Protein AF-A0A7C6EH58-F1 (afdb_monomer)

pLDDT: mean 94.19, std 6.8, range [57.16, 98.69]

Structure (mmCIF, N/CA/C/O backbone):
data_AF-A0A7C6EH58-F1
#
_entry.id   AF-A0A7C6EH58-F1
#
loop_
_atom_site.group_PDB
_atom_site.id
_atom_site.type_symbol
_atom_site.label_atom_id
_atom_site.label_alt_id
_atom_site.label_comp_id
_atom_site.label_asym_id
_atom_site.label_entity_id
_atom_site.label_seq_id
_atom_site.pdbx_PDB_ins_code
_atom_site.Cartn_x
_atom_site.Cartn_y
_atom_site.Cartn_z
_atom_site.occupancy
_atom_site.B_iso_or_equiv
_atom_site.auth_seq_id
_atom_site.auth_comp_id
_atom_site.auth_asym_id
_atom_site.auth_atom_id
_atom_site.pdbx_PDB_model_num
ATOM 1 N N . GLN A 1 1 ? 1.179 12.606 13.005 1.00 84.69 1 GLN A N 1
ATOM 2 C CA . GLN A 1 1 ? 0.612 12.562 11.640 1.00 84.69 1 GLN A CA 1
ATOM 3 C C . GLN A 1 1 ? -0.354 11.396 11.418 1.00 84.69 1 GLN A C 1
ATOM 5 O O . GLN A 1 1 ? -1.549 11.644 11.440 1.00 84.69 1 GLN A O 1
ATOM 10 N N . ILE A 1 2 ? 0.085 10.135 11.262 1.00 90.44 2 ILE A N 1
ATOM 11 C CA . ILE A 1 2 ? -0.828 8.992 10.987 1.00 90.44 2 ILE A CA 1
ATOM 12 C C . ILE A 1 2 ? -1.913 8.824 12.072 1.00 90.44 2 ILE A C 1
ATOM 14 O O . ILE A 1 2 ? -3.101 8.752 11.765 1.00 90.44 2 ILE A O 1
ATOM 18 N N . VAL A 1 3 ? -1.520 8.858 13.349 1.00 91.69 3 VAL A N 1
ATOM 19 C CA . VAL A 1 3 ? -2.451 8.788 14.492 1.00 91.69 3 VAL A CA 1
ATOM 20 C C . VAL A 1 3 ? -3.416 9.981 14.525 1.00 91.69 3 VAL A C 1
ATOM 22 O O . VAL A 1 3 ? -4.590 9.824 14.847 1.00 91.69 3 VAL A O 1
ATOM 25 N N . GLU A 1 4 ? -2.942 11.180 14.186 1.00 92.06 4 GLU A N 1
ATOM 26 C CA . GLU A 1 4 ? -3.769 12.398 14.167 1.00 92.06 4 GLU A CA 1
ATOM 27 C C . GLU A 1 4 ? -4.784 12.361 13.027 1.00 92.06 4 GLU A C 1
ATOM 29 O O . GLU A 1 4 ? -5.945 12.713 13.230 1.00 92.06 4 GLU A O 1
ATOM 34 N N . LEU A 1 5 ? -4.368 11.880 11.851 1.00 92.44 5 LEU A N 1
ATOM 35 C CA . LEU A 1 5 ? -5.263 11.654 10.726 1.00 92.44 5 LEU A CA 1
ATOM 36 C C . LEU A 1 5 ? -6.355 10.659 11.121 1.00 92.44 5 LEU A C 1
ATOM 38 O O . LEU A 1 5 ? -7.527 10.980 10.959 1.00 92.44 5 LEU A O 1
ATOM 42 N N . LYS A 1 6 ? -6.002 9.515 11.724 1.00 94.31 6 LYS A N 1
ATOM 43 C CA . LYS A 1 6 ? -6.998 8.557 12.223 1.00 94.31 6 LYS A CA 1
ATOM 44 C C . LYS A 1 6 ? -8.006 9.213 13.168 1.00 94.31 6 LYS A C 1
ATOM 46 O O . LYS A 1 6 ? -9.203 9.145 12.906 1.00 94.31 6 LYS A O 1
ATOM 51 N N . LYS A 1 7 ? -7.533 9.928 14.196 1.00 94.31 7 LYS A N 1
ATOM 52 C CA . LYS A 1 7 ? -8.406 10.636 15.149 1.00 94.31 7 LYS A CA 1
ATOM 53 C C . LYS A 1 7 ? -9.356 11.615 14.452 1.00 94.31 7 LYS A C 1
ATOM 55 O O . LYS A 1 7 ? -10.529 11.674 14.803 1.00 94.31 7 LYS A O 1
ATOM 60 N N . LYS A 1 8 ? -8.873 12.358 13.449 1.00 92.38 8 LYS A N 1
ATOM 61 C CA . LYS A 1 8 ? -9.689 13.288 12.649 1.00 92.38 8 LYS A CA 1
ATOM 62 C C . LYS A 1 8 ? -10.763 12.569 11.822 1.00 92.38 8 LYS A C 1
ATOM 64 O O . LYS A 1 8 ? -11.864 13.085 11.663 1.00 92.38 8 LYS A O 1
ATOM 69 N N . ILE A 1 9 ? -10.445 11.400 11.271 1.00 92.19 9 ILE A N 1
ATOM 70 C CA . ILE A 1 9 ? -11.385 10.594 10.480 1.00 92.19 9 ILE A CA 1
ATOM 71 C C . ILE A 1 9 ? -12.428 9.918 11.381 1.00 92.19 9 ILE A C 1
ATOM 73 O O . ILE A 1 9 ? -13.590 9.790 10.990 1.00 92.19 9 ILE A O 1
ATOM 77 N N . GLU A 1 10 ? -12.042 9.503 12.587 1.00 90.19 10 GLU A N 1
ATOM 78 C CA . GLU A 1 10 ? -12.939 8.916 13.589 1.00 90.19 10 GLU A CA 1
ATOM 79 C C . GLU A 1 10 ? -13.881 9.948 14.215 1.00 90.19 10 GLU A C 1
ATOM 81 O O . GLU A 1 10 ? -15.050 9.636 14.428 1.00 90.19 10 GLU A O 1
ATOM 86 N N . SER A 1 11 ? -13.415 11.180 14.451 1.00 89.56 11 SER A N 1
ATOM 87 C CA . SER A 1 11 ? -14.250 12.261 14.995 1.00 89.56 11 SER A CA 1
ATOM 88 C C . SER A 1 11 ? -15.235 12.849 13.983 1.00 89.56 11 SER A C 1
ATOM 90 O O . SER A 1 11 ? -16.193 13.519 14.370 1.00 89.56 11 SER A O 1
ATOM 92 N N . ASN A 1 12 ? -15.027 12.602 12.689 1.00 84.38 12 ASN A N 1
ATOM 93 C CA . ASN A 1 12 ? -15.949 13.028 11.651 1.00 84.38 12 ASN A CA 1
ATOM 94 C C . ASN A 1 12 ? -17.177 12.099 11.609 1.00 84.38 12 ASN A C 1
ATOM 96 O O . ASN A 1 12 ? -17.066 10.914 11.280 1.00 84.38 12 ASN A O 1
ATOM 100 N N . SER A 1 13 ? -18.346 12.660 11.927 1.00 73.62 13 SER A N 1
ATOM 101 C CA . SER A 1 13 ? -19.642 11.970 11.953 1.00 73.62 13 SER A CA 1
ATOM 102 C C . SER A 1 13 ? -20.268 11.770 10.570 1.00 73.62 13 SER A C 1
ATOM 104 O O . SER A 1 13 ? -21.278 11.080 10.452 1.00 73.62 13 SER A O 1
ATOM 106 N N . THR A 1 14 ? -19.694 12.364 9.522 1.00 77.50 14 THR A N 1
ATOM 107 C CA . THR A 1 14 ? -20.199 12.210 8.154 1.00 77.50 14 THR A CA 1
ATOM 108 C C . THR A 1 14 ? -19.802 10.857 7.564 1.00 77.50 14 THR A C 1
ATOM 110 O O . THR A 1 14 ? -18.678 10.390 7.750 1.00 77.50 14 THR A O 1
ATOM 113 N N . ASP A 1 15 ? -20.699 10.251 6.783 1.00 81.44 15 ASP A N 1
ATOM 114 C CA . ASP A 1 15 ? -20.430 9.015 6.026 1.00 81.44 15 ASP A CA 1
ATOM 115 C C . ASP A 1 15 ? -19.642 9.292 4.727 1.00 81.44 15 ASP A C 1
ATOM 117 O O . ASP A 1 15 ? -19.831 8.669 3.682 1.00 81.44 15 ASP A O 1
ATOM 121 N N . LYS A 1 16 ? -18.776 10.313 4.762 1.00 91.94 16 LYS A N 1
ATOM 122 C CA . LYS A 1 16 ? -17.984 10.734 3.609 1.00 91.94 16 LYS A CA 1
ATOM 123 C C . LYS A 1 16 ? -16.894 9.698 3.329 1.00 91.94 16 LYS A C 1
ATOM 125 O O . LYS A 1 16 ? -16.135 9.324 4.225 1.00 91.94 16 LYS A O 1
ATOM 130 N N . LYS A 1 17 ? -16.746 9.331 2.052 1.00 95.56 17 LYS A N 1
ATOM 131 C CA . LYS A 1 17 ? -15.542 8.664 1.542 1.00 95.56 17 LYS A CA 1
ATOM 132 C C . LYS A 1 17 ? -14.519 9.683 1.052 1.00 95.56 17 LYS A C 1
ATOM 134 O O . LYS A 1 17 ? -14.882 10.644 0.378 1.00 95.56 17 LYS A O 1
ATOM 139 N N . TYR A 1 18 ? -13.262 9.455 1.410 1.00 97.06 18 TYR A N 1
ATOM 140 C CA . TYR A 1 18 ? -12.113 10.232 0.954 1.00 97.06 18 TYR A CA 1
ATOM 141 C C . TYR A 1 18 ? -11.528 9.608 -0.310 1.00 97.06 18 TYR A C 1
ATOM 143 O O . TYR A 1 18 ? -11.394 8.383 -0.376 1.00 97.06 18 TYR A O 1
ATOM 151 N N . ASP A 1 19 ? -11.152 10.433 -1.281 1.00 98.12 19 ASP A N 1
ATOM 152 C CA . ASP A 1 19 ? -10.522 9.957 -2.511 1.00 98.12 19 ASP A CA 1
ATOM 153 C C . ASP A 1 19 ? -8.998 9.993 -2.336 1.00 98.12 19 ASP A C 1
ATOM 155 O O . ASP A 1 19 ? -8.413 11.031 -2.017 1.00 98.12 19 ASP A O 1
ATOM 159 N N . ILE A 1 20 ? -8.350 8.837 -2.480 1.00 98.31 20 ILE A N 1
ATOM 160 C CA . ILE A 1 20 ? -6.937 8.639 -2.152 1.00 98.31 20 ILE A CA 1
ATOM 161 C C . ILE A 1 20 ? -6.181 8.103 -3.361 1.00 98.31 20 ILE A C 1
ATOM 163 O O . ILE A 1 20 ? -6.570 7.087 -3.937 1.00 98.31 20 ILE A O 1
ATOM 167 N N . ASP A 1 21 ? -5.041 8.723 -3.665 1.00 98.44 21 ASP A N 1
ATOM 168 C CA . ASP A 1 21 ? -4.031 8.131 -4.543 1.00 98.44 21 ASP A CA 1
ATOM 169 C C . ASP A 1 21 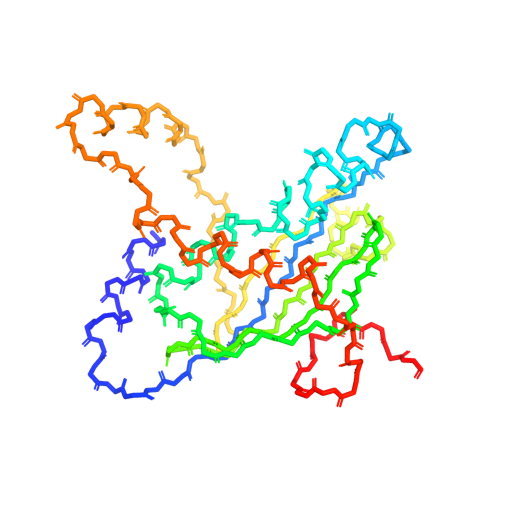? -2.832 7.691 -3.720 1.00 98.44 21 ASP A C 1
ATOM 171 O O . ASP A 1 21 ? -2.227 8.498 -3.018 1.00 98.44 21 ASP A O 1
ATOM 175 N N . LEU A 1 22 ? -2.480 6.411 -3.821 1.00 98.12 22 LEU A N 1
ATOM 176 C CA . LEU A 1 22 ? -1.255 5.843 -3.272 1.00 98.12 22 LEU A CA 1
ATOM 177 C C . LEU A 1 22 ? -0.295 5.528 -4.419 1.00 98.12 22 LEU A C 1
ATOM 179 O O . LEU A 1 22 ? -0.510 4.585 -5.179 1.00 98.12 22 LEU A O 1
ATOM 183 N N . THR A 1 23 ? 0.815 6.256 -4.490 1.00 97.75 23 THR A N 1
ATOM 184 C CA . THR A 1 23 ? 1.945 5.925 -5.359 1.00 97.75 23 THR A CA 1
ATOM 185 C C . THR A 1 23 ? 3.138 5.507 -4.513 1.00 97.75 23 THR A C 1
ATOM 187 O O . THR A 1 23 ? 3.667 6.301 -3.730 1.00 97.75 23 THR A O 1
ATOM 190 N N . TYR A 1 24 ? 3.622 4.284 -4.713 1.00 97.19 24 TYR A N 1
ATOM 191 C CA . TYR A 1 24 ? 4.883 3.843 -4.134 1.00 97.19 24 TYR A CA 1
ATOM 192 C C . TYR A 1 24 ? 5.778 3.182 -5.174 1.00 97.19 24 TYR A C 1
ATOM 194 O O . TYR A 1 24 ? 5.506 2.100 -5.688 1.00 97.19 24 TYR A O 1
ATOM 202 N N . ILE A 1 25 ? 6.890 3.843 -5.460 1.00 97.31 25 ILE A N 1
ATOM 203 C CA . ILE A 1 25 ? 7.874 3.413 -6.442 1.00 97.31 25 ILE A CA 1
ATOM 204 C C . ILE A 1 25 ? 9.195 3.281 -5.714 1.00 97.31 25 ILE A C 1
ATOM 206 O O . ILE A 1 25 ? 9.670 4.215 -5.070 1.00 97.31 25 ILE A O 1
ATOM 210 N N . THR A 1 26 ? 9.798 2.107 -5.779 1.00 96.25 26 THR A N 1
ATOM 211 C CA . THR A 1 26 ? 11.063 1.834 -5.111 1.00 96.25 26 THR A CA 1
ATOM 212 C C . THR A 1 26 ? 11.922 1.018 -6.059 1.00 96.25 26 THR A C 1
ATOM 214 O O . THR A 1 26 ? 11.830 -0.202 -6.125 1.00 96.25 26 THR A O 1
ATOM 217 N N . ALA A 1 27 ? 12.744 1.707 -6.851 1.00 96.38 27 ALA A N 1
ATOM 218 C CA . ALA A 1 27 ? 13.476 1.080 -7.939 1.00 96.38 27 ALA A CA 1
ATOM 219 C C . ALA A 1 27 ? 14.390 -0.034 -7.404 1.00 96.38 27 ALA A C 1
ATOM 221 O O . ALA A 1 27 ? 15.111 0.144 -6.411 1.00 96.38 27 ALA A O 1
ATOM 222 N N . ARG A 1 28 ? 14.363 -1.200 -8.049 1.00 96.94 28 ARG A N 1
ATOM 223 C CA . ARG A 1 28 ? 15.193 -2.355 -7.689 1.00 96.94 28 ARG A CA 1
ATOM 224 C C . ARG A 1 28 ? 16.024 -2.819 -8.875 1.00 96.94 28 ARG A C 1
ATOM 226 O O . ARG A 1 28 ? 15.563 -2.864 -10.007 1.00 96.94 28 ARG A O 1
ATOM 233 N N . GLY A 1 29 ? 17.277 -3.170 -8.591 1.00 95.50 29 GLY A N 1
ATOM 234 C CA . GLY A 1 29 ? 18.154 -3.803 -9.572 1.00 95.50 29 GLY A CA 1
ATOM 235 C C . GLY A 1 29 ? 17.825 -5.285 -9.758 1.00 95.50 29 GLY A C 1
ATOM 236 O O . GLY A 1 29 ? 17.059 -5.868 -8.990 1.00 95.50 29 GLY A O 1
ATOM 237 N N . ARG A 1 30 ? 18.482 -5.916 -10.740 1.00 95.75 30 ARG A N 1
ATOM 238 C CA . ARG A 1 30 ? 18.294 -7.339 -11.087 1.00 95.75 30 ARG A CA 1
ATOM 239 C C . ARG A 1 30 ? 18.393 -8.283 -9.884 1.00 95.75 30 ARG A C 1
ATOM 241 O O . ARG A 1 30 ? 17.634 -9.241 -9.812 1.00 95.75 30 ARG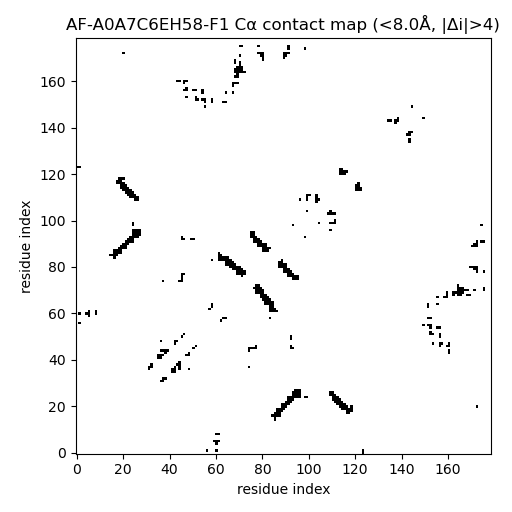 A O 1
ATOM 248 N N . TRP A 1 31 ? 19.269 -7.983 -8.922 1.00 96.94 31 TRP A N 1
ATOM 249 C CA . TRP A 1 31 ? 19.463 -8.781 -7.705 1.00 96.94 31 TRP A CA 1
ATOM 250 C C . TRP A 1 31 ? 18.162 -9.058 -6.935 1.00 96.94 31 TRP A C 1
ATOM 252 O O . TRP A 1 31 ? 18.028 -10.122 -6.341 1.00 96.94 31 TRP A O 1
ATOM 262 N N . TYR A 1 32 ? 17.192 -8.135 -6.959 1.00 97.44 32 TYR A N 1
ATOM 263 C CA . TYR A 1 32 ? 15.921 -8.309 -6.255 1.00 97.44 32 TYR A CA 1
ATOM 264 C C . TYR A 1 32 ? 15.145 -9.506 -6.811 1.00 97.44 32 TYR A C 1
ATOM 266 O O . TYR A 1 32 ? 14.671 -10.339 -6.039 1.00 97.44 32 TYR A O 1
ATOM 274 N N . TYR A 1 33 ? 15.093 -9.623 -8.139 1.00 95.25 33 TYR A N 1
ATOM 275 C CA . TYR A 1 33 ? 14.365 -10.674 -8.852 1.00 95.25 33 TYR A CA 1
ATOM 276 C C . TYR A 1 33 ? 15.033 -12.050 -8.730 1.00 95.25 33 TYR A C 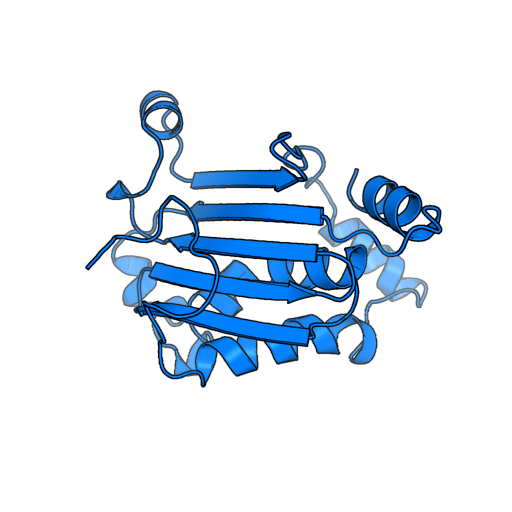1
ATOM 278 O O . TYR A 1 33 ? 14.341 -13.059 -8.727 1.00 95.25 33 TYR A O 1
ATOM 286 N N . TYR A 1 34 ? 16.360 -12.089 -8.570 1.00 96.50 34 TYR A N 1
ATOM 287 C CA . TYR A 1 34 ? 17.111 -13.327 -8.307 1.00 96.50 34 TYR A CA 1
ATOM 288 C C . TYR A 1 34 ? 17.150 -13.720 -6.822 1.00 96.50 34 TYR A C 1
ATOM 290 O O . TYR A 1 34 ? 17.627 -14.798 -6.477 1.00 96.50 34 TYR A O 1
ATOM 298 N N . SER A 1 35 ? 16.665 -12.857 -5.928 1.00 97.88 35 SER A N 1
ATOM 299 C CA . SER A 1 35 ? 16.528 -13.169 -4.504 1.00 97.88 35 SER A CA 1
ATOM 300 C C . SER A 1 35 ? 15.174 -13.819 -4.204 1.00 97.88 35 SER A C 1
ATOM 302 O O . SER A 1 35 ? 14.270 -13.832 -5.039 1.00 97.88 35 SER A O 1
ATOM 304 N N . TRP A 1 36 ? 14.971 -14.265 -2.960 1.00 97.81 36 TRP A N 1
ATOM 305 C CA . TRP A 1 36 ? 13.659 -14.741 -2.501 1.00 97.81 36 TRP A CA 1
ATOM 306 C C . TRP A 1 36 ? 12.540 -13.704 -2.689 1.00 97.81 36 TRP A C 1
ATOM 308 O O . TRP A 1 36 ? 11.384 -14.083 -2.834 1.00 97.81 36 TRP A O 1
ATOM 318 N N . LYS A 1 37 ? 12.871 -12.404 -2.735 1.00 97.19 37 LYS A N 1
ATOM 319 C CA . LYS A 1 37 ? 11.896 -11.320 -2.911 1.00 97.19 37 LYS A CA 1
ATOM 320 C C . LYS A 1 37 ? 11.216 -11.358 -4.284 1.00 97.19 37 LYS A C 1
ATOM 322 O O . LYS A 1 37 ? 10.062 -10.948 -4.378 1.00 97.19 37 LYS A O 1
ATOM 327 N N . GLY A 1 38 ? 11.906 -11.867 -5.308 1.00 95.12 38 GLY A N 1
ATOM 328 C CA . GLY A 1 38 ? 11.368 -12.057 -6.657 1.00 95.12 38 GLY A CA 1
ATOM 329 C C . GLY A 1 38 ? 10.501 -13.308 -6.825 1.00 95.12 38 GLY A C 1
ATOM 330 O O . GLY A 1 38 ? 9.800 -13.426 -7.824 1.00 95.12 38 GLY A O 1
ATOM 331 N N . SER A 1 39 ? 10.522 -14.231 -5.859 1.00 96.56 39 SER A N 1
ATOM 332 C CA . SER A 1 39 ? 9.695 -15.440 -5.865 1.00 96.56 39 SER A CA 1
ATOM 333 C C . SER A 1 39 ? 8.381 -15.167 -5.136 1.00 96.56 39 SER A C 1
ATOM 335 O O . SER A 1 39 ? 8.385 -14.962 -3.924 1.00 96.56 39 SER A O 1
ATOM 337 N N . GLU A 1 40 ? 7.254 -15.179 -5.855 1.00 94.50 40 GLU A N 1
ATOM 338 C CA . GLU A 1 40 ? 5.930 -14.941 -5.257 1.00 94.50 40 GLU A CA 1
ATOM 339 C C . GLU A 1 40 ? 5.583 -15.971 -4.173 1.00 94.50 40 GLU A C 1
ATOM 341 O O . GLU A 1 40 ? 5.020 -15.604 -3.147 1.00 94.50 40 GLU A O 1
ATOM 346 N N . GLU A 1 41 ? 5.997 -17.226 -4.342 1.00 96.56 41 GLU A N 1
ATOM 347 C CA . GLU A 1 41 ? 5.823 -18.286 -3.341 1.00 96.56 41 GLU A CA 1
ATOM 348 C C . GLU A 1 41 ? 6.480 -17.934 -1.994 1.00 96.56 41 GLU A C 1
ATOM 350 O O . GLU A 1 41 ? 5.932 -18.229 -0.936 1.00 96.56 41 GLU A O 1
ATOM 355 N N . LYS A 1 42 ? 7.636 -17.255 -2.022 1.00 97.69 42 LYS A N 1
ATOM 356 C CA . LYS A 1 42 ? 8.390 -16.877 -0.815 1.00 97.69 42 LYS A CA 1
ATOM 357 C C . LYS A 1 42 ? 8.033 -15.490 -0.291 1.00 97.69 42 LYS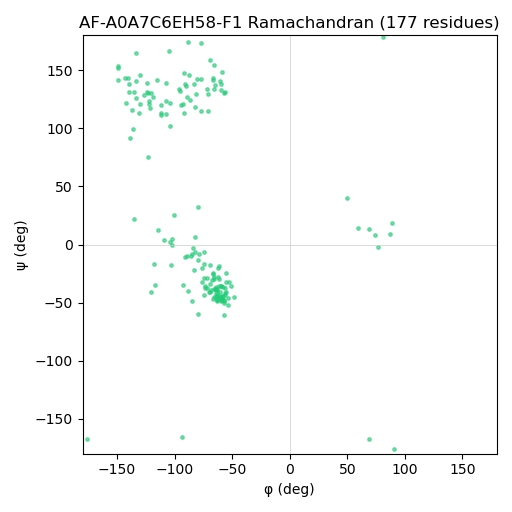 A C 1
ATOM 359 O O . LYS A 1 42 ? 8.097 -15.258 0.911 1.00 97.69 42 LYS A O 1
ATOM 364 N N . SER A 1 43 ? 7.727 -14.546 -1.179 1.00 97.62 43 SER A N 1
ATOM 365 C CA . SER A 1 43 ? 7.539 -13.133 -0.829 1.00 97.62 43 SER A CA 1
ATOM 366 C C . SER A 1 43 ? 6.081 -12.692 -0.772 1.00 97.62 43 SER A C 1
ATOM 368 O O . SER A 1 43 ? 5.773 -11.640 -0.215 1.00 97.62 43 SER A O 1
ATOM 370 N N . GLY A 1 44 ? 5.179 -13.465 -1.373 1.00 96.44 44 GLY A N 1
ATOM 371 C CA . GLY A 1 44 ? 3.791 -13.084 -1.585 1.00 96.44 44 GLY A CA 1
ATOM 372 C C . GLY A 1 44 ? 3.576 -12.040 -2.688 1.00 96.44 44 GLY A C 1
ATOM 373 O O . GLY A 1 44 ? 2.463 -11.525 -2.815 1.00 96.44 44 GLY A O 1
ATOM 374 N N . GLY A 1 45 ? 4.616 -11.706 -3.461 1.00 96.44 45 GLY A N 1
ATOM 375 C CA . GLY A 1 45 ? 4.562 -10.718 -4.541 1.00 96.44 45 GLY A CA 1
ATOM 376 C C . GLY A 1 45 ? 4.663 -9.270 -4.047 1.00 96.44 45 GLY A C 1
ATOM 377 O O . GLY A 1 45 ? 4.763 -9.002 -2.849 1.00 96.44 45 GLY A O 1
ATOM 378 N N . ILE A 1 46 ? 4.644 -8.303 -4.973 1.00 96.56 46 ILE A N 1
ATOM 379 C CA . ILE A 1 46 ? 4.894 -6.878 -4.667 1.00 96.56 46 ILE A CA 1
ATOM 380 C C . ILE A 1 46 ? 3.892 -6.331 -3.648 1.00 96.56 46 ILE A C 1
ATOM 382 O O . ILE A 1 46 ? 4.288 -5.678 -2.683 1.00 96.56 46 ILE A O 1
ATOM 386 N N . ALA A 1 47 ? 2.600 -6.607 -3.834 1.00 97.44 47 ALA A N 1
ATOM 387 C CA . ALA A 1 47 ? 1.560 -6.090 -2.949 1.00 97.44 47 ALA A CA 1
ATOM 388 C C . ALA A 1 47 ? 1.756 -6.548 -1.495 1.00 97.44 47 ALA A C 1
ATOM 390 O O . ALA A 1 47 ? 1.544 -5.757 -0.583 1.00 97.44 47 ALA A O 1
ATOM 391 N N . THR A 1 48 ? 2.233 -7.779 -1.277 1.00 98.00 48 THR A N 1
ATOM 392 C CA . THR A 1 48 ? 2.555 -8.287 0.066 1.00 98.00 48 THR A CA 1
ATOM 393 C C . THR A 1 48 ? 3.909 -7.773 0.555 1.00 98.00 48 THR A C 1
ATOM 395 O O . THR A 1 48 ? 3.979 -7.080 1.560 1.00 98.00 48 THR A O 1
ATOM 398 N N . ASN A 1 49 ? 4.994 -8.069 -0.159 1.00 97.62 49 ASN A N 1
ATOM 399 C CA . ASN A 1 49 ? 6.361 -7.808 0.307 1.00 97.62 49 ASN A CA 1
ATOM 400 C C . ASN A 1 49 ? 6.697 -6.312 0.422 1.00 97.62 49 ASN A C 1
ATOM 402 O O . ASN A 1 49 ? 7.611 -5.931 1.147 1.00 97.62 49 ASN A O 1
ATOM 406 N N . ILE A 1 50 ? 6.007 -5.466 -0.346 1.00 95.75 50 ILE A N 1
ATOM 407 C CA . ILE A 1 50 ? 6.283 -4.030 -0.439 1.00 95.75 50 ILE A CA 1
ATOM 408 C C . ILE A 1 50 ? 5.064 -3.200 -0.024 1.00 95.75 50 ILE A C 1
ATOM 410 O O . ILE A 1 50 ? 5.214 -2.186 0.654 1.00 95.75 50 ILE A O 1
ATOM 414 N N . GLY A 1 51 ? 3.865 -3.613 -0.437 1.00 97.00 51 GLY A N 1
ATOM 415 C CA . GLY A 1 51 ? 2.640 -2.833 -0.254 1.00 97.00 51 GLY A CA 1
ATOM 416 C C . GLY A 1 51 ? 1.961 -2.975 1.110 1.00 97.00 51 GLY A C 1
ATOM 417 O O . GLY A 1 51 ? 1.208 -2.078 1.487 1.00 97.00 51 GLY A O 1
ATOM 418 N N . VAL A 1 52 ? 2.212 -4.059 1.857 1.00 98.00 52 VAL A N 1
ATOM 419 C CA . VAL A 1 52 ? 1.371 -4.451 3.006 1.00 98.00 52 VAL A CA 1
ATOM 420 C C . VAL A 1 52 ? 1.220 -3.353 4.056 1.00 98.00 52 VAL A C 1
ATOM 422 O O . VAL A 1 52 ? 0.108 -3.103 4.501 1.00 98.00 52 VAL A O 1
ATOM 425 N N . HIS A 1 53 ? 2.289 -2.622 4.381 1.00 95.12 53 HIS A N 1
ATOM 426 C CA . HIS A 1 53 ? 2.240 -1.555 5.384 1.00 95.12 53 HIS A CA 1
ATOM 427 C C . HIS A 1 53 ? 1.359 -0.368 4.966 1.00 95.12 53 HIS A C 1
ATOM 429 O O . HIS A 1 53 ? 0.794 0.308 5.822 1.00 95.12 53 HIS A O 1
ATOM 435 N N . PHE A 1 54 ? 1.211 -0.106 3.663 1.00 97.00 54 PHE A N 1
ATOM 436 C CA . PHE A 1 54 ? 0.294 0.930 3.187 1.00 97.00 54 PHE A CA 1
ATOM 437 C C . PHE A 1 54 ? -1.154 0.471 3.290 1.00 97.00 54 PHE A C 1
ATOM 439 O O . PHE A 1 54 ? -2.000 1.243 3.729 1.00 97.00 54 PHE A O 1
ATOM 446 N N . PHE A 1 55 ? -1.444 -0.775 2.912 1.00 98.25 55 PHE A N 1
ATOM 447 C CA . PHE A 1 55 ? -2.791 -1.332 3.036 1.00 98.25 55 PHE A CA 1
ATOM 448 C C . PHE A 1 55 ? -3.215 -1.472 4.500 1.00 98.25 55 PHE A C 1
ATOM 450 O O . PHE A 1 55 ? -4.356 -1.156 4.833 1.00 98.25 55 PHE A O 1
ATOM 457 N N . ASP A 1 56 ? -2.284 -1.851 5.374 1.00 97.88 56 ASP A N 1
ATOM 458 C CA . ASP A 1 56 ? -2.463 -1.844 6.822 1.00 97.88 56 ASP A CA 1
ATOM 459 C C . ASP A 1 56 ? -2.828 -0.446 7.325 1.00 97.88 56 ASP A C 1
ATOM 461 O O . ASP A 1 56 ? -3.950 -0.231 7.779 1.00 97.88 56 ASP A O 1
ATOM 465 N N . MET A 1 57 ? -1.950 0.537 7.105 1.00 96.38 57 MET A N 1
ATOM 466 C CA . MET A 1 57 ? -2.180 1.926 7.505 1.00 96.38 57 MET A CA 1
ATOM 467 C C . MET A 1 57 ? -3.510 2.475 6.969 1.00 96.38 57 MET A C 1
ATOM 469 O O . MET A 1 57 ? -4.267 3.095 7.714 1.00 96.38 57 MET A O 1
ATOM 473 N N . LEU A 1 58 ? -3.819 2.256 5.689 1.00 97.62 58 LEU A N 1
ATOM 474 C CA . LEU A 1 58 ? -5.053 2.751 5.083 1.00 97.62 58 LEU A CA 1
ATOM 475 C C . LEU A 1 58 ? -6.286 2.080 5.693 1.00 97.62 58 LEU A C 1
ATOM 477 O O . LEU A 1 58 ? -7.232 2.779 6.049 1.00 97.62 58 LEU A O 1
ATOM 481 N N . SER A 1 59 ? -6.281 0.759 5.868 1.00 97.62 59 SER A N 1
ATOM 482 C CA . SER A 1 59 ? -7.410 0.054 6.490 1.00 97.62 59 SER A CA 1
ATOM 483 C C . SER A 1 59 ? -7.569 0.392 7.979 1.00 97.62 59 SER A C 1
ATOM 485 O O . SER A 1 59 ? -8.688 0.470 8.486 1.00 97.62 59 SER A O 1
ATOM 487 N N . TRP A 1 60 ? -6.472 0.698 8.674 1.00 96.75 60 TRP A N 1
ATOM 488 C CA . TRP A 1 60 ? -6.484 1.143 10.066 1.00 96.75 60 TRP A CA 1
ATOM 489 C C . TRP A 1 60 ? -7.076 2.550 10.245 1.00 96.75 60 TRP A C 1
ATOM 491 O O . TRP A 1 60 ? -7.720 2.812 11.264 1.00 96.75 60 TRP A O 1
ATOM 501 N N . ILE A 1 61 ? -6.875 3.447 9.270 1.00 96.06 61 ILE A N 1
ATOM 502 C CA . ILE A 1 61 ? -7.408 4.823 9.276 1.00 96.06 61 ILE A CA 1
ATOM 503 C C . ILE A 1 61 ? -8.842 4.869 8.736 1.00 96.06 61 ILE A C 1
ATOM 505 O O . ILE A 1 61 ? -9.712 5.505 9.329 1.00 96.06 61 ILE A O 1
ATOM 509 N N . PHE A 1 62 ? -9.089 4.231 7.592 1.00 96.75 62 PHE A N 1
ATOM 510 C CA . PHE A 1 62 ? -10.322 4.389 6.813 1.00 96.75 62 PHE A CA 1
ATOM 511 C C . PHE A 1 62 ? -11.289 3.206 6.950 1.00 96.75 62 PHE A C 1
ATOM 513 O O . PHE A 1 62 ? -12.371 3.220 6.359 1.00 96.75 62 PHE A O 1
ATOM 520 N N . GLY A 1 63 ? -10.945 2.210 7.766 1.00 95.56 63 GLY A N 1
ATOM 521 C CA . GLY A 1 63 ? -11.794 1.071 8.089 1.00 95.56 63 GLY A CA 1
ATOM 522 C C . GLY A 1 63 ? -11.618 -0.130 7.151 1.00 95.56 63 GLY A C 1
ATOM 523 O O . GLY A 1 63 ? -10.758 -0.123 6.269 1.00 95.56 63 GLY A O 1
ATOM 524 N N . PRO A 1 64 ? -12.430 -1.183 7.348 1.00 96.88 64 PRO A N 1
ATOM 525 C CA . PRO A 1 64 ? -12.254 -2.463 6.667 1.00 96.88 64 PRO A CA 1
ATOM 526 C C . PRO A 1 64 ? -12.471 -2.364 5.147 1.00 96.88 64 PRO A C 1
ATOM 528 O O . PRO A 1 64 ? -13.207 -1.478 4.687 1.00 96.88 64 PRO A O 1
ATOM 531 N N . PRO A 1 65 ? -11.860 -3.278 4.367 1.00 97.62 65 PRO A N 1
ATOM 532 C CA . PRO A 1 65 ? -12.065 -3.358 2.926 1.00 97.62 65 PRO A CA 1
ATOM 533 C C . PRO A 1 65 ? -13.497 -3.774 2.578 1.00 97.62 65 PRO A C 1
ATOM 535 O O . PRO A 1 65 ? -14.097 -4.618 3.238 1.00 97.62 65 PRO A O 1
ATOM 538 N N . GLN A 1 66 ? -14.037 -3.171 1.522 1.00 97.75 66 GLN A N 1
ATOM 539 C CA . GLN A 1 66 ? -15.364 -3.448 0.964 1.00 97.75 66 GLN A CA 1
ATOM 540 C C . GLN A 1 66 ? -15.276 -3.990 -0.464 1.00 97.75 66 GLN A C 1
ATOM 542 O O . GLN A 1 66 ? -16.076 -4.838 -0.852 1.00 97.75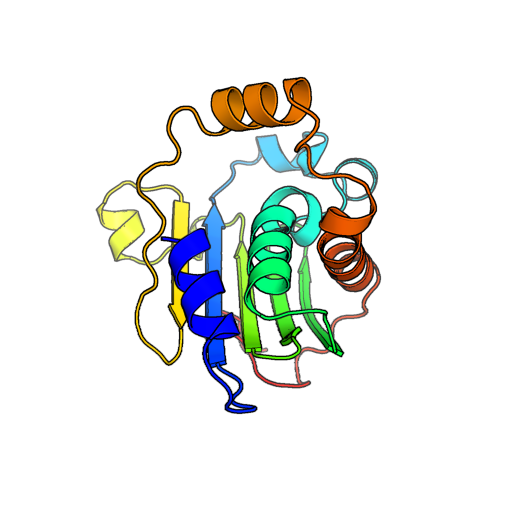 66 GLN A O 1
ATOM 547 N N . ARG A 1 67 ? -14.302 -3.516 -1.250 1.00 97.81 67 ARG A N 1
ATOM 548 C CA . ARG A 1 67 ? -14.070 -3.967 -2.626 1.00 97.81 67 ARG A CA 1
ATOM 549 C C . ARG A 1 67 ? -12.593 -3.867 -2.977 1.00 97.81 67 ARG A C 1
ATOM 551 O O . ARG A 1 67 ? -11.942 -2.898 -2.606 1.00 97.81 67 ARG A O 1
ATOM 558 N N . ASN A 1 68 ? -12.077 -4.841 -3.718 1.00 97.81 68 ASN A N 1
ATOM 559 C CA . ASN A 1 68 ? -10.678 -4.889 -4.128 1.00 97.81 68 ASN A CA 1
ATOM 560 C C . ASN A 1 68 ? -10.595 -5.309 -5.599 1.00 97.81 68 ASN A C 1
ATOM 562 O O . ASN A 1 68 ? -11.027 -6.403 -5.952 1.00 97.81 68 ASN A O 1
ATOM 566 N N . ILE A 1 69 ? -10.097 -4.419 -6.453 1.00 98.31 69 ILE A N 1
ATOM 567 C CA . ILE A 1 69 ? -9.952 -4.630 -7.895 1.00 98.31 69 ILE A CA 1
ATOM 568 C C . ILE A 1 69 ? -8.477 -4.485 -8.235 1.00 98.31 69 ILE A C 1
ATOM 570 O O . ILE A 1 69 ? -7.845 -3.489 -7.883 1.00 98.31 69 ILE A O 1
ATOM 574 N N . VAL A 1 70 ? -7.932 -5.448 -8.969 1.00 98.38 70 VAL A N 1
ATOM 575 C CA . VAL A 1 70 ? -6.552 -5.397 -9.455 1.00 98.38 70 VAL A CA 1
ATOM 576 C C . VAL A 1 70 ? -6.570 -5.054 -10.936 1.00 98.38 70 VAL A C 1
ATOM 578 O O . VAL A 1 70 ? -7.147 -5.792 -11.724 1.00 98.38 70 VAL A O 1
ATOM 581 N N . HIS A 1 71 ? -5.918 -3.965 -11.340 1.00 98.00 71 HIS A N 1
ATOM 582 C CA . HIS A 1 71 ? -5.765 -3.612 -12.759 1.00 98.00 71 HIS A CA 1
ATOM 583 C C . HIS A 1 71 ? -4.527 -4.258 -13.367 1.00 98.00 71 HIS A C 1
ATOM 585 O O . HIS A 1 71 ? -4.565 -4.715 -14.502 1.00 98.00 71 HIS A O 1
ATOM 591 N N . ILE A 1 72 ? -3.423 -4.295 -12.614 1.00 97.00 72 ILE A N 1
ATOM 592 C CA . ILE A 1 72 ? -2.139 -4.836 -13.068 1.00 97.00 72 ILE A CA 1
ATOM 593 C C . ILE A 1 72 ? -1.562 -5.718 -11.973 1.00 97.0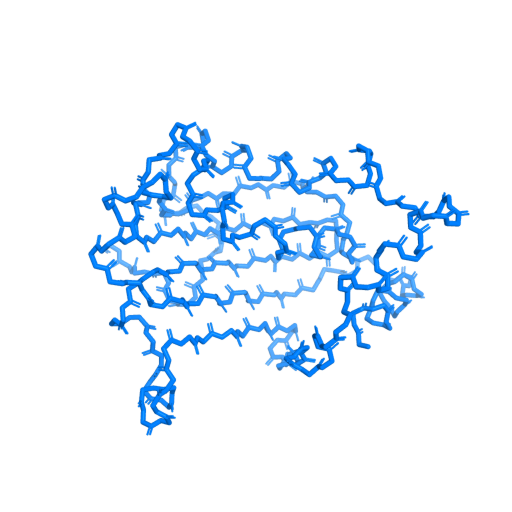0 72 ILE A C 1
ATOM 595 O O . ILE A 1 72 ? -1.456 -5.294 -10.823 1.00 97.00 72 ILE A O 1
ATOM 599 N N . LYS A 1 73 ? -1.130 -6.922 -12.356 1.00 95.31 73 LYS A N 1
ATOM 600 C CA . LYS A 1 73 ? -0.387 -7.845 -11.496 1.00 95.31 73 LYS A CA 1
ATOM 601 C C . LYS A 1 73 ? 0.778 -8.439 -12.280 1.00 95.31 73 LYS A C 1
ATOM 603 O O . LYS A 1 73 ? 0.587 -9.342 -13.090 1.00 95.31 73 LYS A O 1
ATOM 608 N N . ARG A 1 74 ? 1.975 -7.891 -12.077 1.00 95.12 74 ARG A N 1
ATOM 609 C CA . ARG A 1 74 ? 3.231 -8.332 -12.698 1.00 95.12 74 ARG A CA 1
ATOM 610 C C . ARG A 1 74 ? 4.346 -8.425 -11.647 1.00 95.12 74 ARG A C 1
ATOM 612 O O . ARG A 1 74 ? 4.199 -7.856 -10.565 1.00 95.12 74 ARG A O 1
ATOM 619 N N . PRO A 1 75 ? 5.472 -9.099 -11.950 1.00 94.75 75 PRO A N 1
ATOM 620 C CA . PRO A 1 75 ? 6.596 -9.222 -11.016 1.00 94.75 75 PRO A CA 1
ATOM 621 C C . PRO A 1 75 ? 7.266 -7.900 -10.617 1.00 94.75 75 PRO A C 1
ATOM 623 O O . PRO A 1 75 ? 7.940 -7.849 -9.591 1.00 94.75 75 PRO A O 1
ATOM 626 N N . ASP A 1 76 ? 7.095 -6.838 -11.408 1.00 96.00 76 ASP A N 1
ATOM 627 C CA . ASP A 1 76 ? 7.719 -5.521 -11.224 1.00 96.00 76 ASP A CA 1
ATOM 628 C C . ASP A 1 76 ? 6.728 -4.362 -10.992 1.00 96.00 76 ASP A C 1
ATOM 630 O O . ASP A 1 76 ? 7.137 -3.311 -10.495 1.00 96.00 76 ASP A O 1
ATOM 634 N N . ILE A 1 77 ? 5.438 -4.549 -11.301 1.00 96.88 77 ILE A N 1
ATOM 635 C CA . ILE A 1 77 ? 4.366 -3.561 -11.111 1.00 96.88 77 ILE A CA 1
ATOM 636 C C . ILE A 1 77 ? 3.088 -4.231 -10.596 1.00 96.88 77 ILE A C 1
ATOM 638 O O . ILE A 1 77 ? 2.649 -5.251 -11.130 1.00 96.88 77 ILE A O 1
ATOM 642 N N . ALA A 1 78 ? 2.422 -3.583 -9.640 1.00 97.75 78 ALA A N 1
ATOM 643 C CA . ALA A 1 78 ? 1.041 -3.879 -9.277 1.00 97.75 78 ALA A CA 1
ATOM 644 C C . ALA A 1 78 ? 0.223 -2.584 -9.159 1.00 97.75 78 ALA A C 1
ATOM 646 O O . ALA A 1 78 ? 0.710 -1.581 -8.645 1.00 97.75 78 ALA A O 1
ATOM 647 N N . SER A 1 79 ? -1.026 -2.593 -9.619 1.00 98.44 79 SER A N 1
ATOM 648 C CA . SER A 1 79 ? -1.932 -1.445 -9.493 1.00 98.44 79 SER A CA 1
ATOM 649 C C . SER A 1 79 ? -3.375 -1.907 -9.372 1.00 98.44 79 SER A C 1
ATOM 651 O O . SER A 1 79 ? -3.724 -2.979 -9.874 1.00 98.44 79 SER A O 1
ATOM 653 N N . GLY A 1 80 ? -4.212 -1.098 -8.733 1.00 98.25 80 GLY A N 1
ATOM 654 C CA . GLY A 1 80 ? -5.610 -1.426 -8.533 1.00 98.25 80 GLY A CA 1
ATOM 655 C C . GLY A 1 80 ? -6.413 -0.323 -7.862 1.00 98.25 80 GLY A C 1
ATOM 656 O O . GLY A 1 80 ? -5.964 0.816 -7.701 1.00 98.25 80 GLY A O 1
ATOM 657 N N . TYR A 1 81 ? -7.610 -0.719 -7.451 1.00 98.56 81 TYR A N 1
ATOM 658 C CA . TYR A 1 81 ? -8.568 0.070 -6.700 1.00 98.56 81 TYR A CA 1
ATOM 659 C C . TYR A 1 81 ? -8.994 -0.690 -5.446 1.00 98.56 81 TYR A C 1
ATOM 661 O O . TYR A 1 81 ? -9.400 -1.848 -5.519 1.00 98.56 81 TYR A O 1
ATOM 669 N N . LEU A 1 82 ? -8.909 -0.034 -4.297 1.00 98.62 82 LEU A N 1
ATOM 670 C CA . LEU A 1 82 ? -9.340 -0.558 -3.012 1.00 98.62 82 LEU A CA 1
ATOM 671 C C . LEU A 1 82 ? -10.393 0.381 -2.429 1.00 98.62 82 LEU A C 1
ATOM 673 O O . LEU A 1 82 ? -10.117 1.539 -2.122 1.00 98.62 82 LEU A O 1
ATOM 677 N N . GLU A 1 83 ? -11.599 -0.134 -2.248 1.00 98.31 83 GLU A N 1
ATOM 678 C CA . GLU A 1 83 ? -12.660 0.560 -1.539 1.00 98.31 83 GLU A CA 1
ATOM 679 C C . GLU A 1 83 ? -12.649 0.127 -0.078 1.00 98.31 83 GLU A C 1
ATOM 681 O O . GLU A 1 83 ? -12.815 -1.051 0.240 1.00 98.31 83 GLU A O 1
ATOM 686 N N . LEU A 1 84 ? -12.451 1.094 0.808 1.00 97.81 84 LEU A N 1
ATOM 687 C CA . LEU A 1 84 ? -12.555 0.953 2.253 1.00 97.81 84 LEU A CA 1
ATOM 688 C C . LEU A 1 84 ? -13.860 1.597 2.725 1.00 97.81 84 LEU A C 1
ATOM 690 O O . LEU A 1 84 ? -14.485 2.385 2.004 1.00 97.81 84 LEU A O 1
ATOM 694 N N . LYS A 1 85 ? -14.242 1.322 3.975 1.00 96.25 85 LYS A N 1
ATOM 695 C CA . LYS A 1 85 ? -15.438 1.914 4.594 1.00 96.25 85 LYS A CA 1
ATOM 696 C C . LYS A 1 85 ? -15.511 3.438 4.410 1.00 96.25 85 LYS A C 1
ATOM 698 O O . LYS A 1 85 ? -16.558 3.945 4.029 1.00 96.25 85 LYS A O 1
ATOM 703 N N . LYS A 1 86 ? -14.404 4.154 4.632 1.00 96.88 86 LYS A N 1
ATOM 704 C CA . LYS A 1 86 ? -14.314 5.620 4.519 1.00 96.88 86 LYS A CA 1
ATOM 705 C C . LYS A 1 86 ? -13.388 6.104 3.396 1.00 96.88 86 LYS A C 1
ATOM 707 O O . LYS A 1 86 ? -13.059 7.282 3.375 1.00 96.88 86 LYS A O 1
ATOM 712 N N . ALA A 1 87 ? -12.941 5.264 2.461 1.00 97.69 87 ALA A N 1
ATOM 713 C CA . ALA A 1 87 ? -12.047 5.734 1.394 1.00 97.69 87 ALA A CA 1
ATOM 714 C C . ALA A 1 87 ? -12.197 4.980 0.073 1.00 97.69 87 ALA A C 1
ATOM 716 O O . ALA A 1 87 ? -12.531 3.798 0.048 1.00 97.69 87 ALA A O 1
ATOM 717 N N . ARG A 1 88 ? -11.887 5.676 -1.018 1.00 98.38 88 ARG A N 1
ATOM 718 C CA . ARG A 1 88 ? -11.675 5.125 -2.355 1.00 98.38 88 ARG A CA 1
ATOM 719 C C . ARG A 1 88 ? -10.200 5.290 -2.682 1.00 98.38 88 ARG A C 1
ATOM 721 O O . ARG A 1 88 ? -9.723 6.412 -2.802 1.00 98.38 88 ARG A O 1
ATOM 728 N N . VAL A 1 89 ? -9.464 4.191 -2.764 1.00 98.62 89 VAL A N 1
ATOM 729 C CA . VAL A 1 89 ? -8.008 4.214 -2.919 1.00 98.62 89 VAL A CA 1
ATOM 730 C C . VAL A 1 89 ? -7.638 3.699 -4.298 1.00 98.62 89 VAL A C 1
ATOM 732 O O . VAL A 1 89 ? -7.769 2.508 -4.574 1.00 98.62 89 VAL A O 1
ATOM 735 N N . ARG A 1 90 ? -7.098 4.564 -5.150 1.00 98.69 90 ARG A N 1
ATOM 736 C CA . ARG A 1 90 ? -6.396 4.144 -6.365 1.00 98.69 90 ARG A CA 1
ATOM 737 C C . ARG A 1 90 ? -4.933 3.955 -5.986 1.00 98.69 90 ARG A C 1
ATOM 739 O O . ARG A 1 90 ? -4.331 4.840 -5.383 1.00 98.69 90 ARG A O 1
ATOM 746 N N . TRP A 1 91 ? -4.348 2.802 -6.286 1.00 98.62 91 TRP A N 1
ATOM 747 C CA . TRP A 1 91 ? -2.995 2.481 -5.830 1.00 98.62 91 TRP A CA 1
ATOM 748 C C . TRP A 1 91 ? -2.094 1.984 -6.958 1.00 98.62 91 TRP A C 1
ATOM 750 O O . TRP A 1 91 ? -2.532 1.308 -7.893 1.00 98.62 91 TRP A O 1
ATOM 760 N N . PHE A 1 92 ? -0.811 2.330 -6.866 1.00 98.44 92 PHE A N 1
ATOM 761 C CA . PHE A 1 92 ? 0.230 1.954 -7.814 1.00 98.44 92 PHE A CA 1
ATOM 762 C C . PHE A 1 92 ? 1.544 1.665 -7.086 1.00 98.44 92 PHE A C 1
ATOM 764 O O . PHE A 1 92 ? 2.093 2.521 -6.390 1.00 98.44 92 PHE A O 1
ATOM 771 N N . LEU A 1 93 ? 2.044 0.445 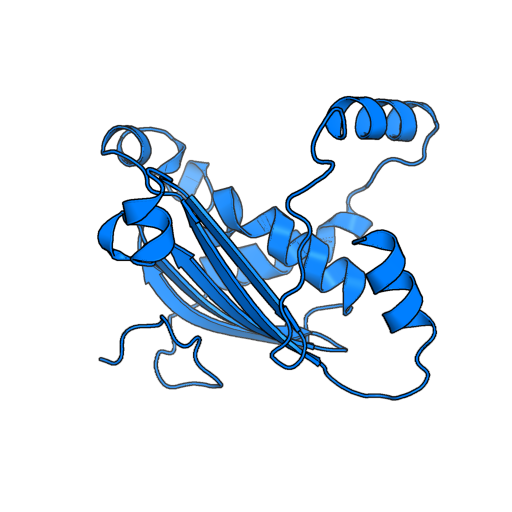-7.267 1.00 98.44 93 LEU A N 1
ATOM 772 C CA . LEU A 1 93 ? 3.284 -0.070 -6.702 1.00 98.44 93 LEU A CA 1
ATOM 773 C C . LEU A 1 93 ? 4.229 -0.449 -7.844 1.00 98.44 93 LEU A C 1
ATOM 775 O O . LEU A 1 93 ? 3.848 -1.232 -8.714 1.00 98.44 93 LEU A O 1
ATOM 779 N N . SER A 1 94 ? 5.462 0.057 -7.830 1.00 98.06 94 SER A N 1
ATOM 780 C CA . SER A 1 94 ? 6.450 -0.269 -8.865 1.00 98.06 94 SER A CA 1
ATOM 781 C C . SER A 1 94 ? 7.864 -0.462 -8.320 1.00 98.06 94 SER A C 1
ATOM 783 O O . SER A 1 94 ? 8.319 0.227 -7.401 1.00 98.06 94 SER A O 1
ATOM 785 N N . LEU A 1 95 ? 8.570 -1.413 -8.927 1.00 97.69 95 LEU A N 1
ATOM 786 C CA . LEU A 1 95 ? 9.993 -1.681 -8.736 1.00 97.69 95 LEU A CA 1
ATOM 787 C C . LEU A 1 95 ? 10.858 -1.135 -9.880 1.00 97.69 95 LEU A C 1
ATOM 789 O O . LEU A 1 95 ? 12.084 -1.294 -9.847 1.00 97.69 95 LEU A O 1
ATOM 793 N N . ARG A 1 96 ? 10.249 -0.515 -10.894 1.00 97.06 96 ARG A N 1
ATOM 794 C CA . ARG A 1 96 ? 10.938 -0.021 -12.088 1.00 97.06 96 ARG A CA 1
ATOM 795 C C . ARG A 1 96 ? 11.458 1.395 -11.879 1.00 97.06 96 ARG A C 1
ATOM 797 O O . ARG A 1 96 ? 10.849 2.200 -11.177 1.00 97.06 96 ARG A O 1
ATOM 804 N N . PHE A 1 97 ? 12.600 1.703 -12.486 1.00 96.81 97 PHE A N 1
ATOM 805 C CA . PHE A 1 97 ? 13.181 3.044 -12.401 1.00 96.81 97 PHE A CA 1
ATOM 806 C C . PHE A 1 97 ? 12.430 4.031 -13.301 1.00 96.81 97 PHE A C 1
ATOM 808 O O . PHE A 1 97 ? 12.281 5.196 -12.955 1.00 96.81 97 PHE A O 1
ATOM 815 N N . GLU A 1 98 ? 11.908 3.542 -14.423 1.00 95.75 98 GLU A N 1
ATOM 816 C CA . GLU A 1 98 ? 11.246 4.310 -15.478 1.00 95.75 98 GLU A CA 1
ATOM 817 C C . GLU A 1 98 ? 9.896 4.888 -15.037 1.00 95.75 98 GLU A C 1
ATOM 819 O O . GLU A 1 98 ? 9.397 5.816 -15.664 1.00 95.75 98 GLU A O 1
ATOM 824 N N . ASP A 1 99 ? 9.318 4.360 -13.955 1.00 96.50 99 ASP A N 1
ATOM 825 C CA . ASP A 1 99 ? 8.065 4.868 -13.396 1.00 96.50 99 ASP A CA 1
ATOM 826 C C . ASP A 1 99 ? 8.291 6.043 -12.427 1.00 96.50 99 ASP A C 1
ATOM 828 O O . ASP A 1 99 ? 7.329 6.686 -12.009 1.00 96.50 99 ASP A O 1
ATOM 832 N N . LEU A 1 100 ? 9.543 6.338 -12.041 1.00 96.06 100 LEU A N 1
ATOM 833 C CA . LEU A 1 100 ? 9.843 7.453 -11.141 1.00 96.06 100 LEU A CA 1
ATOM 834 C C . LEU A 1 100 ? 9.498 8.805 -11.796 1.00 96.06 100 LEU A C 1
ATOM 836 O O . LEU A 1 100 ? 9.871 9.043 -12.947 1.00 96.06 100 LEU A O 1
ATOM 840 N N . PRO A 1 101 ? 8.881 9.742 -11.050 1.00 94.94 101 PRO A N 1
ATOM 841 C CA . PRO A 1 101 ? 8.710 11.114 -11.512 1.00 94.94 101 PRO A CA 1
ATOM 842 C C . PRO A 1 101 ? 10.052 11.785 -11.810 1.00 94.94 101 PRO A C 1
ATOM 844 O O . PRO A 1 101 ? 11.058 11.526 -11.137 1.00 94.94 101 PRO A O 1
ATOM 847 N N . LYS A 1 102 ? 10.059 12.695 -12.790 1.00 95.44 102 LYS A N 1
ATOM 848 C CA . LYS A 1 102 ? 11.273 13.399 -13.231 1.00 95.44 102 LYS A CA 1
ATOM 849 C C . LYS A 1 102 ? 11.947 14.134 -12.076 1.00 95.44 102 LYS A C 1
ATOM 851 O O . LYS A 1 102 ? 13.165 14.108 -11.964 1.00 95.44 102 LYS A O 1
ATOM 856 N N . GLU A 1 103 ? 11.159 14.711 -11.178 1.00 93.50 103 GLU A N 1
ATOM 857 C CA . GLU A 1 103 ? 11.626 15.457 -10.012 1.00 93.50 103 GLU A CA 1
ATOM 858 C C . GLU A 1 103 ? 12.404 14.553 -9.044 1.00 93.50 103 GLU A C 1
ATOM 860 O O . GLU A 1 103 ? 13.424 14.960 -8.489 1.00 93.50 103 GLU A O 1
ATOM 865 N N . ALA A 1 104 ? 11.966 13.300 -8.869 1.00 93.44 104 ALA A N 1
ATOM 866 C CA . ALA A 1 104 ? 12.668 12.324 -8.037 1.00 93.44 104 ALA A CA 1
ATOM 867 C C . ALA A 1 104 ? 13.998 11.898 -8.678 1.00 93.44 104 ALA A C 1
ATOM 869 O O . ALA A 1 104 ? 15.011 11.813 -7.981 1.00 93.44 104 ALA A O 1
ATOM 870 N N . ILE A 1 105 ? 14.002 11.689 -9.999 1.00 95.81 105 ILE A N 1
ATOM 871 C CA . ILE A 1 105 ? 15.203 11.344 -10.773 1.00 95.81 105 ILE A CA 1
ATOM 872 C C . ILE A 1 105 ? 16.227 12.483 -10.707 1.00 95.81 105 ILE A C 1
ATOM 874 O O . ILE A 1 105 ? 17.387 12.244 -10.377 1.00 95.81 105 ILE A O 1
ATOM 878 N N . SER A 1 106 ? 15.801 13.724 -10.958 1.00 95.88 106 SER A N 1
ATOM 879 C CA . SER A 1 106 ? 16.660 14.913 -10.893 1.00 95.88 106 SER A CA 1
ATOM 880 C C . SER A 1 106 ? 17.238 15.151 -9.496 1.00 95.88 106 SER A C 1
ATOM 882 O O . SER A 1 106 ? 18.355 15.642 -9.377 1.00 95.88 106 SER A O 1
ATOM 884 N N . ALA A 1 107 ? 16.524 14.751 -8.441 1.00 94.88 107 ALA A N 1
ATOM 885 C CA . ALA A 1 107 ? 17.006 14.787 -7.061 1.00 94.88 107 ALA A CA 1
ATOM 886 C C . ALA A 1 107 ? 17.895 13.582 -6.674 1.00 94.88 107 ALA A C 1
ATOM 888 O O . ALA A 1 107 ? 18.214 13.413 -5.496 1.00 94.88 107 ALA A O 1
ATOM 889 N N . GLY A 1 108 ? 18.255 12.705 -7.620 1.00 95.00 108 GLY A N 1
ATOM 890 C CA . GLY A 1 108 ? 19.081 11.517 -7.374 1.00 95.00 108 GLY A CA 1
ATOM 891 C C . GLY A 1 108 ? 18.396 10.428 -6.538 1.00 95.00 108 GLY A C 1
ATOM 892 O O . GLY A 1 108 ? 19.057 9.509 -6.049 1.00 95.00 108 GLY A O 1
ATOM 893 N N . LYS A 1 109 ? 17.073 10.506 -6.344 1.00 93.69 109 LYS A N 1
ATOM 894 C CA . LYS A 1 109 ? 16.316 9.548 -5.529 1.00 93.69 109 LYS A CA 1
ATOM 895 C C . LYS A 1 109 ? 16.020 8.282 -6.334 1.00 93.69 109 LYS A C 1
ATOM 897 O O . LYS A 1 109 ? 15.679 8.331 -7.510 1.00 93.69 109 LYS A O 1
ATOM 902 N N . ARG A 1 110 ? 16.080 7.122 -5.669 1.00 94.19 110 ARG A N 1
ATOM 903 C CA . ARG A 1 110 ? 15.679 5.816 -6.243 1.00 94.19 110 ARG A CA 1
ATOM 904 C C . ARG A 1 110 ? 14.306 5.340 -5.772 1.00 94.19 110 ARG A C 1
ATOM 906 O O . ARG A 1 110 ? 13.898 4.218 -6.065 1.00 94.19 110 ARG A O 1
ATOM 913 N N . SER A 1 111 ? 13.613 6.173 -5.010 1.00 93.69 111 SER A N 1
ATOM 914 C CA . SER A 1 111 ? 12.296 5.880 -4.470 1.00 93.69 111 SER A CA 1
ATOM 915 C C . SER A 1 111 ? 11.436 7.128 -4.454 1.00 93.69 111 SER A C 1
ATOM 917 O O . SER A 1 111 ? 11.918 8.215 -4.133 1.00 93.69 111 SER A O 1
ATOM 919 N N . TYR A 1 112 ? 10.155 6.937 -4.723 1.00 94.00 112 TYR A N 1
ATOM 920 C CA . TYR A 1 112 ? 9.127 7.953 -4.678 1.00 94.00 112 TYR A CA 1
ATOM 921 C C . TYR A 1 112 ? 7.925 7.390 -3.926 1.00 94.00 112 TYR A C 1
ATOM 923 O O . TYR A 1 112 ? 7.435 6.305 -4.232 1.00 94.00 112 TYR A O 1
ATOM 931 N N . ARG A 1 113 ? 7.478 8.114 -2.905 1.00 93.81 113 ARG A N 1
ATOM 932 C CA . ARG A 1 113 ? 6.324 7.756 -2.087 1.00 93.81 113 ARG A CA 1
ATOM 933 C C . ARG A 1 113 ? 5.435 8.977 -2.009 1.00 93.81 113 ARG A C 1
ATOM 935 O O . ARG A 1 113 ? 5.888 10.014 -1.535 1.00 93.81 113 ARG A O 1
ATOM 942 N N . CYS A 1 114 ? 4.201 8.834 -2.458 1.00 94.44 114 CYS A N 1
ATOM 943 C CA . CYS A 1 114 ? 3.215 9.896 -2.442 1.00 94.44 114 CYS A CA 1
ATOM 944 C C . CYS A 1 114 ? 1.867 9.306 -2.048 1.00 94.44 114 CYS A C 1
ATOM 946 O O . CYS A 1 114 ? 1.453 8.280 -2.590 1.00 94.44 114 CYS A O 1
ATOM 948 N N . ILE A 1 115 ? 1.211 9.950 -1.089 1.00 96.06 115 ILE A N 1
ATOM 949 C CA . ILE A 1 115 ? -0.201 9.731 -0.806 1.00 96.06 115 ILE A CA 1
ATOM 950 C C . ILE A 1 115 ? -0.880 11.083 -0.933 1.00 96.06 115 ILE A C 1
ATOM 952 O O . ILE A 1 115 ? -0.414 12.050 -0.337 1.00 96.06 115 ILE A O 1
ATOM 956 N N . THR A 1 116 ? -1.971 11.158 -1.683 1.00 97.06 116 THR A N 1
ATOM 957 C CA . THR A 1 116 ? -2.850 12.333 -1.677 1.00 97.06 116 THR A CA 1
ATOM 958 C C . THR A 1 116 ? -4.205 11.944 -1.123 1.00 97.06 116 THR A C 1
ATOM 960 O O . THR A 1 116 ? -4.694 10.865 -1.438 1.00 97.06 116 THR A O 1
ATOM 963 N N . ILE A 1 117 ? -4.818 12.819 -0.332 1.00 96.62 117 ILE A N 1
ATOM 964 C CA . ILE A 1 117 ? -6.164 12.652 0.223 1.00 96.62 117 ILE A CA 1
ATOM 965 C C . ILE A 1 117 ? -6.993 13.848 -0.242 1.00 96.62 117 ILE A C 1
ATOM 967 O O . ILE A 1 117 ? -6.620 14.989 0.025 1.00 96.62 117 ILE A O 1
ATOM 971 N N . ASP A 1 118 ? -8.083 13.599 -0.966 1.00 95.81 118 ASP A N 1
ATOM 972 C CA . ASP A 1 118 ? -8.903 14.619 -1.635 1.00 95.81 118 ASP A CA 1
ATOM 973 C C . ASP A 1 118 ? -8.041 15.594 -2.474 1.00 95.81 118 ASP A C 1
ATOM 975 O O . ASP A 1 118 ? -8.221 16.813 -2.458 1.00 95.81 118 ASP A O 1
ATOM 979 N N . GLY A 1 119 ? -7.033 15.048 -3.164 1.00 94.75 119 GLY A N 1
ATOM 980 C CA . GLY A 1 119 ? -6.086 15.802 -3.993 1.00 94.75 119 GLY A CA 1
ATOM 981 C C . GLY A 1 119 ? -5.002 16.574 -3.230 1.00 94.75 119 GLY A C 1
ATOM 982 O O . GLY A 1 119 ? -4.133 17.166 -3.864 1.00 94.75 119 GLY A O 1
ATOM 983 N N . GLN A 1 120 ? -5.005 16.560 -1.893 1.00 95.25 120 GLN A N 1
ATOM 984 C CA . GLN A 1 120 ? -3.977 17.218 -1.081 1.00 95.25 120 GLN A CA 1
ATOM 985 C C . GLN A 1 120 ? -2.872 16.233 -0.677 1.00 95.25 120 GLN A C 1
ATOM 987 O O . GLN A 1 120 ? -3.196 15.148 -0.186 1.00 95.25 120 GLN A O 1
ATOM 992 N N . PRO A 1 121 ? -1.579 16.575 -0.835 1.00 93.44 121 PRO A N 1
ATOM 993 C CA . PRO A 1 121 ? -0.485 15.725 -0.376 1.00 93.44 121 PRO A CA 1
ATOM 994 C C . PRO A 1 121 ? -0.577 15.431 1.126 1.00 93.44 121 PRO A C 1
ATOM 996 O O . PRO A 1 121 ? -0.706 16.336 1.949 1.00 93.44 121 PRO A O 1
ATOM 999 N N . PHE A 1 122 ? -0.476 14.155 1.480 1.00 91.62 122 PHE A N 1
ATOM 1000 C CA . PHE A 1 122 ? -0.305 13.690 2.847 1.00 91.62 122 PHE A CA 1
ATOM 1001 C C . PHE A 1 122 ? 1.151 13.282 3.036 1.00 91.62 122 PHE A C 1
ATOM 1003 O O . PHE A 1 122 ? 1.578 12.212 2.593 1.00 91.62 122 PHE A O 1
ATOM 1010 N N . ASP A 1 123 ? 1.918 14.159 3.680 1.00 80.62 123 ASP A N 1
ATOM 1011 C CA . ASP A 1 123 ? 3.298 13.866 4.030 1.00 80.62 123 ASP A CA 1
ATOM 1012 C C . ASP A 1 123 ? 3.362 13.136 5.374 1.00 80.62 123 ASP A C 1
ATOM 1014 O O . ASP A 1 123 ? 2.846 13.598 6.392 1.00 80.62 123 ASP A O 1
ATOM 1018 N N . PHE A 1 124 ? 3.990 11.970 5.341 1.00 76.62 124 PHE A N 1
ATOM 1019 C CA . PHE A 1 124 ? 4.320 11.149 6.500 1.00 76.62 124 PHE A CA 1
ATOM 1020 C C . PHE A 1 124 ? 5.753 10.638 6.386 1.00 76.62 124 PHE A C 1
ATOM 1022 O O . PHE A 1 124 ? 6.074 9.588 6.932 1.00 76.62 124 PHE A O 1
ATOM 1029 N N . THR A 1 125 ? 6.590 11.319 5.591 1.00 67.75 125 THR A N 1
ATOM 1030 C CA . THR A 1 125 ? 7.958 10.897 5.285 1.00 67.75 125 THR A CA 1
ATOM 1031 C C . THR A 1 125 ? 8.940 11.150 6.428 1.00 67.75 125 THR A C 1
ATOM 1033 O O . THR A 1 125 ? 9.949 10.446 6.501 1.00 67.75 125 THR A O 1
ATOM 1036 N N . ASP A 1 126 ? 8.590 12.043 7.351 1.00 64.38 126 ASP A N 1
ATOM 1037 C CA . ASP A 1 126 ? 9.365 12.372 8.543 1.00 64.38 126 ASP A CA 1
ATOM 1038 C C . ASP A 1 126 ? 8.958 11.521 9.759 1.00 64.38 126 ASP A C 1
ATOM 1040 O O . ASP A 1 126 ? 7.801 11.138 9.929 1.00 64.38 126 ASP A O 1
ATOM 1044 N N . GLY A 1 127 ? 9.922 11.222 10.637 1.00 65.75 127 GLY A N 1
ATOM 1045 C CA . GLY A 1 127 ? 9.658 10.530 11.907 1.00 65.75 127 GLY A CA 1
ATOM 1046 C C . GLY A 1 127 ? 9.704 8.995 11.872 1.00 65.75 127 GLY A C 1
ATOM 1047 O O . GLY A 1 127 ? 9.219 8.360 12.804 1.00 65.75 127 GLY A O 1
ATOM 1048 N N . PHE A 1 128 ? 10.319 8.381 10.851 1.00 68.44 128 PHE A N 1
ATOM 1049 C CA . PHE A 1 128 ? 10.575 6.925 10.822 1.00 68.44 128 PHE A CA 1
ATOM 1050 C C . PHE A 1 128 ? 11.709 6.454 11.742 1.00 68.44 128 PHE A C 1
ATOM 1052 O O . PHE A 1 128 ? 11.941 5.249 11.858 1.00 68.44 128 PHE A O 1
ATOM 1059 N N . GLN A 1 129 ? 12.433 7.377 12.374 1.00 75.31 129 GLN A N 1
ATOM 1060 C CA . GLN A 1 129 ? 13.507 7.034 13.301 1.00 75.31 129 GLN A CA 1
ATOM 1061 C C . GLN A 1 129 ? 12.922 6.330 14.534 1.00 75.31 129 GLN A C 1
ATOM 1063 O O . GLN A 1 129 ? 11.892 6.738 15.071 1.00 75.31 129 GLN A O 1
ATOM 1068 N N . ASP A 1 130 ? 13.559 5.230 14.933 1.00 84.69 130 ASP A N 1
ATOM 1069 C CA . ASP A 1 130 ? 13.275 4.474 16.159 1.00 84.69 130 ASP A CA 1
ATOM 1070 C C . ASP A 1 130 ? 11.852 3.908 16.311 1.00 84.69 130 ASP A C 1
ATOM 1072 O O . ASP A 1 130 ? 11.477 3.445 17.390 1.00 84.69 130 ASP A O 1
ATOM 1076 N N . LEU A 1 131 ? 11.049 3.863 15.238 1.00 90.88 131 LEU A N 1
ATOM 1077 C CA . LEU A 1 131 ? 9.711 3.254 15.294 1.00 90.88 131 LEU A CA 1
ATOM 1078 C C . LEU A 1 131 ? 9.760 1.758 15.629 1.00 90.88 131 LEU A C 1
ATOM 1080 O O . LEU A 1 131 ? 8.835 1.247 16.253 1.00 90.88 131 LEU A O 1
ATOM 1084 N N . HIS A 1 132 ? 10.848 1.069 15.274 1.00 94.00 132 HIS A N 1
ATOM 1085 C CA . HIS A 1 132 ? 11.066 -0.315 15.696 1.00 94.00 132 HIS A CA 1
ATOM 1086 C C . HIS A 1 132 ? 11.279 -0.396 17.211 1.00 94.00 132 HIS A C 1
ATOM 1088 O O . HIS A 1 132 ? 10.619 -1.193 17.864 1.00 94.00 132 HIS A O 1
ATOM 1094 N N . THR A 1 133 ? 12.125 0.461 17.789 1.00 94.69 133 THR A N 1
ATOM 1095 C CA . THR A 1 133 ? 12.349 0.511 19.243 1.00 94.69 133 THR A CA 1
ATOM 1096 C C . THR A 1 133 ? 11.039 0.752 19.987 1.00 94.69 133 THR A C 1
ATOM 1098 O O . THR A 1 133 ? 10.682 -0.027 20.866 1.00 94.69 133 THR A O 1
ATOM 1101 N N . LYS A 1 134 ? 10.260 1.752 19.557 1.00 93.00 134 LYS A N 1
ATOM 1102 C CA . LYS A 1 134 ? 8.940 2.044 20.136 1.00 93.00 134 LYS A CA 1
ATOM 1103 C C . LYS A 1 134 ? 7.966 0.874 20.002 1.00 93.00 134 LYS A C 1
ATOM 1105 O O . LYS A 1 134 ? 7.235 0.581 20.940 1.00 93.00 134 LYS A O 1
ATOM 1110 N N . LEU A 1 135 ? 7.958 0.188 18.857 1.00 94.50 135 LEU A N 1
ATOM 1111 C CA . LEU A 1 135 ? 7.128 -1.002 18.663 1.00 94.50 135 LEU A CA 1
ATOM 1112 C C . LEU A 1 135 ? 7.485 -2.099 19.675 1.00 94.50 135 LEU A C 1
ATOM 1114 O O . LEU A 1 135 ? 6.589 -2.677 20.282 1.00 94.50 135 LEU A O 1
ATOM 1118 N N . TYR A 1 136 ? 8.776 -2.364 19.891 1.00 96.88 136 TYR A N 1
ATOM 1119 C CA . TYR A 1 136 ? 9.219 -3.341 20.889 1.00 96.88 136 TYR A CA 1
ATOM 1120 C C . TYR A 1 136 ? 8.846 -2.919 22.314 1.00 96.88 136 TYR A C 1
ATOM 1122 O O . TYR A 1 136 ? 8.379 -3.753 23.085 1.00 96.88 136 TYR A O 1
ATOM 1130 N N . GLU A 1 137 ? 8.998 -1.640 22.662 1.00 97.06 137 GLU A N 1
ATOM 1131 C CA . GLU A 1 137 ? 8.563 -1.112 23.961 1.00 97.06 137 GLU A CA 1
ATOM 1132 C C . GLU A 1 137 ? 7.063 -1.333 24.197 1.00 97.06 137 GLU A C 1
ATOM 1134 O O . GLU A 1 137 ? 6.676 -1.771 25.277 1.00 97.06 137 GLU A O 1
ATOM 1139 N N . GLU A 1 138 ? 6.216 -1.072 23.198 1.00 97.12 138 GLU A N 1
ATOM 1140 C CA . GLU A 1 138 ? 4.770 -1.294 23.312 1.00 97.12 138 GLU A CA 1
ATOM 1141 C C . GLU A 1 138 ? 4.415 -2.782 23.392 1.00 97.12 138 GLU A C 1
ATOM 1143 O O . GLU A 1 138 ? 3.578 -3.160 24.211 1.00 97.12 138 GLU A O 1
ATOM 1148 N N . ILE A 1 139 ? 5.098 -3.650 22.638 1.00 97.31 139 ILE A N 1
ATOM 1149 C CA . ILE A 1 139 ? 4.936 -5.108 22.760 1.00 97.31 139 ILE A CA 1
ATOM 1150 C C . ILE A 1 139 ? 5.260 -5.567 24.186 1.00 97.31 139 ILE A C 1
ATOM 1152 O O . ILE A 1 139 ? 4.479 -6.308 24.781 1.00 97.31 139 ILE A O 1
ATOM 1156 N N . LEU A 1 140 ? 6.373 -5.100 24.761 1.00 97.88 140 LEU A N 1
ATOM 1157 C CA . LEU A 1 140 ? 6.794 -5.470 26.117 1.00 97.88 140 LEU A CA 1
ATOM 1158 C C . LEU A 1 140 ? 5.845 -4.945 27.207 1.00 97.88 140 LEU A C 1
ATOM 1160 O O . LEU A 1 140 ? 5.770 -5.539 28.280 1.00 97.88 140 LEU A O 1
ATOM 1164 N N . LYS A 1 141 ? 5.093 -3.872 26.934 1.00 98.12 141 LYS A N 1
ATOM 1165 C CA . LYS A 1 141 ? 4.019 -3.365 27.808 1.00 98.12 141 LYS A CA 1
ATOM 1166 C C . LYS A 1 141 ? 2.684 -4.100 27.632 1.00 98.12 141 LYS A C 1
ATOM 1168 O O . LYS A 1 141 ? 1.755 -3.827 28.385 1.00 98.12 141 LYS A O 1
ATOM 1173 N N . GLY A 1 142 ? 2.569 -5.002 26.654 1.00 96.94 142 GLY A N 1
ATOM 1174 C CA . GLY A 1 142 ? 1.321 -5.695 26.319 1.00 96.94 142 GLY A CA 1
ATOM 1175 C C . GLY A 1 142 ? 0.417 -4.956 25.322 1.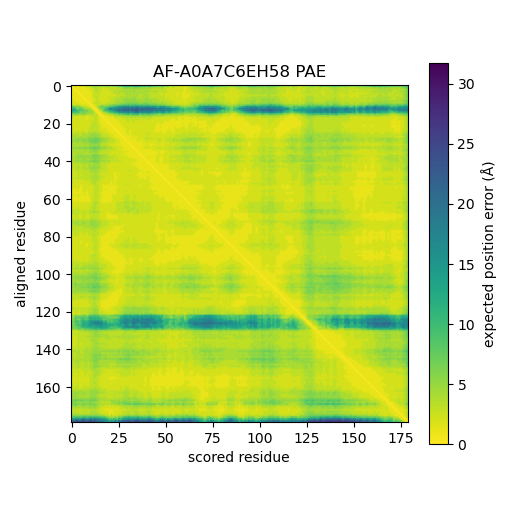00 96.94 142 GLY A C 1
ATOM 1176 O O . GLY A 1 142 ? -0.699 -5.403 25.085 1.00 96.94 142 GLY A O 1
ATOM 1177 N N . ASN A 1 143 ? 0.896 -3.874 24.700 1.00 96.38 143 ASN A N 1
ATOM 1178 C CA . ASN A 1 143 ? 0.177 -3.067 23.703 1.00 96.38 143 ASN A CA 1
ATOM 1179 C C . ASN A 1 143 ? 0.597 -3.400 22.254 1.00 96.38 143 ASN A C 1
ATOM 1181 O O . ASN A 1 143 ? 0.539 -2.548 21.365 1.00 96.38 143 ASN A O 1
ATOM 1185 N N . GLY A 1 144 ? 1.097 -4.614 22.013 1.00 94.38 144 GLY A N 1
ATOM 1186 C CA . GLY A 1 144 ? 1.518 -5.055 20.682 1.00 94.38 144 GLY A CA 1
ATOM 1187 C C . GLY A 1 144 ? 0.346 -5.250 19.714 1.00 94.38 144 GLY A C 1
ATOM 1188 O O . GLY A 1 144 ? -0.787 -5.479 20.129 1.00 94.38 144 GLY A O 1
ATOM 1189 N N . PHE A 1 145 ? 0.629 -5.212 18.410 1.00 94.94 145 PHE A N 1
ATOM 1190 C CA . PHE A 1 145 ? -0.357 -5.532 17.372 1.00 94.94 145 PHE A CA 1
ATOM 1191 C C . PHE A 1 145 ? -0.453 -7.050 17.179 1.00 94.94 145 PHE A C 1
ATOM 1193 O O . PHE A 1 145 ? 0.533 -7.693 16.813 1.00 94.94 145 PHE A O 1
ATOM 1200 N N . GLY A 1 146 ? -1.632 -7.618 17.428 1.00 94.19 146 GLY A N 1
ATOM 1201 C CA . GLY A 1 146 ? -1.912 -9.043 17.314 1.00 94.19 146 GLY A CA 1
ATOM 1202 C C . GLY A 1 146 ? -2.485 -9.438 15.954 1.00 94.19 146 GLY A C 1
ATOM 1203 O O . GLY A 1 146 ? -2.430 -8.699 14.969 1.00 94.19 146 GLY A O 1
ATOM 1204 N N . LEU A 1 147 ? -3.034 -10.651 15.880 1.00 95.12 147 LEU A N 1
ATOM 1205 C CA . LEU A 1 147 ? -3.590 -11.193 14.636 1.00 95.12 147 LEU A CA 1
ATOM 1206 C C . LEU A 1 147 ? -4.790 -10.387 14.127 1.00 95.12 147 LEU A C 1
ATOM 1208 O O . LEU A 1 147 ? -4.943 -10.222 12.917 1.00 95.12 147 LEU A O 1
ATOM 1212 N N . ASP A 1 148 ? -5.631 -9.888 15.032 1.00 94.50 148 ASP A N 1
ATOM 1213 C CA . ASP A 1 148 ? -6.854 -9.184 14.657 1.00 94.50 148 ASP A CA 1
ATOM 1214 C C . ASP A 1 148 ? -6.567 -7.786 14.110 1.00 94.50 148 ASP A C 1
ATOM 1216 O O . ASP A 1 148 ? -7.171 -7.400 13.108 1.00 94.50 148 ASP A O 1
ATOM 1220 N N . GLU A 1 149 ? -5.577 -7.076 14.661 1.00 92.94 149 GLU A N 1
ATOM 1221 C CA . GLU A 1 149 ? -5.140 -5.779 14.133 1.00 92.94 149 GLU A CA 1
ATOM 1222 C C . GLU A 1 149 ? -4.606 -5.897 12.700 1.00 92.94 149 GLU A C 1
ATOM 1224 O O . GLU A 1 149 ? -4.852 -5.020 11.876 1.00 92.94 149 GLU A O 1
ATOM 1229 N N . ASN A 1 150 ? -3.936 -7.008 12.376 1.00 93.56 150 ASN A N 1
ATOM 1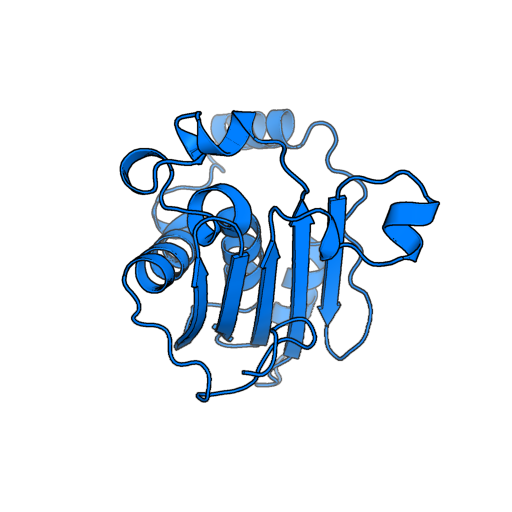230 C CA . ASN A 1 150 ? -3.311 -7.230 11.069 1.00 93.56 150 ASN A CA 1
ATOM 1231 C C . ASN A 1 150 ? -4.248 -7.891 10.038 1.00 93.56 150 ASN A C 1
ATOM 1233 O O . ASN A 1 150 ? -3.908 -7.982 8.853 1.00 93.56 150 ASN A O 1
ATOM 1237 N N . ARG A 1 151 ? -5.430 -8.371 10.453 1.00 96.69 151 ARG A N 1
ATOM 1238 C CA . ARG A 1 151 ? -6.323 -9.195 9.618 1.00 96.69 151 ARG A CA 1
ATOM 1239 C C . ARG A 1 151 ? -6.704 -8.517 8.303 1.00 96.69 151 ARG A C 1
ATOM 1241 O O . ARG A 1 151 ? -6.664 -9.159 7.255 1.00 96.69 151 ARG A O 1
ATOM 1248 N N . ASN A 1 152 ? -7.039 -7.226 8.347 1.00 97.25 152 ASN A N 1
ATOM 1249 C CA . ASN A 1 152 ? -7.444 -6.471 7.158 1.00 97.25 152 ASN A CA 1
ATOM 1250 C C . ASN A 1 152 ? -6.309 -6.374 6.134 1.00 97.25 152 ASN A C 1
ATOM 1252 O O . ASN A 1 152 ? -6.527 -6.643 4.955 1.00 97.25 152 ASN A O 1
ATOM 1256 N N . ALA A 1 153 ? -5.096 -6.034 6.579 1.00 97.56 153 ALA A N 1
ATOM 1257 C CA . ALA A 1 153 ? -3.935 -5.910 5.703 1.00 97.56 153 ALA A CA 1
ATOM 1258 C C . ALA A 1 153 ? -3.619 -7.234 5.001 1.00 97.56 153 ALA A C 1
ATOM 1260 O O . ALA A 1 153 ? -3.418 -7.261 3.785 1.00 97.56 153 ALA A O 1
ATOM 1261 N N . ILE A 1 154 ? -3.631 -8.335 5.762 1.00 97.75 154 ILE A N 1
ATOM 1262 C CA . ILE A 1 154 ? -3.384 -9.681 5.241 1.00 97.75 154 ILE A CA 1
ATOM 1263 C C . ILE A 1 154 ? -4.469 -10.092 4.242 1.00 97.75 154 ILE A C 1
ATOM 1265 O O . ILE A 1 154 ? -4.127 -10.586 3.169 1.00 97.75 154 ILE A O 1
ATOM 1269 N N . GLN A 1 155 ? -5.747 -9.836 4.541 1.00 98.19 155 GLN A N 1
ATOM 1270 C CA . GLN A 1 155 ? -6.848 -10.121 3.618 1.00 98.19 155 GLN A CA 1
ATOM 1271 C C . GLN A 1 155 ? -6.688 -9.351 2.301 1.00 98.19 155 GLN A C 1
ATOM 1273 O O . GLN A 1 155 ? -6.737 -9.951 1.231 1.00 98.19 155 GLN A O 1
ATOM 1278 N N . ILE A 1 156 ? -6.401 -8.046 2.365 1.00 98.62 156 ILE A N 1
ATOM 1279 C CA . ILE A 1 156 ? -6.228 -7.199 1.174 1.00 98.62 156 ILE A CA 1
ATOM 1280 C C . ILE A 1 156 ? -5.125 -7.747 0.263 1.00 98.62 156 ILE A C 1
ATOM 1282 O O . ILE A 1 156 ? -5.336 -7.898 -0.942 1.00 98.62 156 ILE A O 1
ATOM 1286 N N . VAL A 1 157 ? -3.943 -8.050 0.810 1.00 98.44 157 VAL A N 1
ATOM 1287 C CA . VAL A 1 157 ? -2.818 -8.524 -0.013 1.00 98.44 157 VAL A CA 1
ATOM 1288 C C . VAL A 1 157 ? -2.990 -9.972 -0.470 1.00 98.44 157 VAL A C 1
ATOM 1290 O O . VAL A 1 157 ? -2.497 -10.321 -1.545 1.00 98.44 157 VAL A O 1
ATOM 1293 N N . TYR A 1 158 ? -3.703 -10.799 0.299 1.00 98.25 158 TYR A N 1
ATOM 1294 C CA . TYR A 1 158 ? -4.114 -12.137 -0.121 1.00 98.25 158 TYR A CA 1
ATOM 1295 C C . TYR A 1 158 ? -5.054 -12.064 -1.329 1.00 98.25 158 TYR A C 1
ATOM 1297 O O . TYR A 1 158 ? -4.806 -12.732 -2.335 1.00 98.25 158 TYR A O 1
ATOM 1305 N N . ASP A 1 159 ? -6.072 -11.206 -1.276 1.00 98.31 159 ASP A N 1
ATOM 1306 C CA . ASP A 1 159 ? -7.020 -11.021 -2.375 1.00 98.31 159 ASP A CA 1
ATOM 1307 C C . ASP A 1 159 ? -6.311 -10.501 -3.628 1.00 98.31 159 ASP A C 1
ATOM 1309 O O . ASP A 1 159 ? -6.506 -11.045 -4.712 1.00 98.31 159 ASP A O 1
ATOM 1313 N N . ILE A 1 160 ? -5.402 -9.526 -3.489 1.00 98.19 160 ILE A N 1
ATOM 1314 C CA . ILE A 1 160 ? -4.606 -9.016 -4.620 1.00 98.19 160 ILE A CA 1
ATOM 1315 C C . ILE A 1 160 ? -3.782 -10.135 -5.267 1.00 98.19 160 ILE A C 1
ATOM 1317 O O . ILE A 1 160 ? -3.724 -10.238 -6.495 1.00 98.19 160 ILE A O 1
ATOM 1321 N N . ARG A 1 161 ? -3.139 -10.984 -4.456 1.00 97.19 161 ARG A N 1
ATOM 1322 C CA . ARG A 1 161 ? -2.305 -12.085 -4.956 1.00 97.19 161 ARG A CA 1
ATOM 1323 C C . ARG A 1 161 ? -3.126 -13.092 -5.755 1.00 97.19 161 ARG A C 1
ATOM 1325 O O . ARG A 1 161 ? -2.673 -13.540 -6.806 1.00 97.19 161 ARG A O 1
ATOM 1332 N N . ASN A 1 162 ? -4.338 -13.400 -5.306 1.00 97.62 162 ASN A N 1
ATOM 1333 C CA . ASN A 1 162 ? -5.201 -14.405 -5.930 1.00 97.62 162 ASN A CA 1
ATOM 1334 C C . ASN A 1 162 ? -6.143 -13.837 -7.006 1.00 97.62 162 ASN A C 1
ATOM 1336 O O . ASN A 1 162 ? -6.731 -14.600 -7.769 1.00 97.62 162 ASN A O 1
ATOM 1340 N N . ALA A 1 163 ? -6.256 -12.513 -7.128 1.00 97.00 163 ALA A N 1
ATOM 1341 C CA . ALA A 1 163 ? -7.122 -11.876 -8.111 1.00 97.00 163 ALA A CA 1
ATOM 1342 C C . ALA A 1 163 ? -6.656 -12.121 -9.553 1.00 97.00 163 ALA A C 1
ATOM 1344 O O . ALA A 1 163 ? -5.459 -12.081 -9.874 1.00 97.00 163 ALA A O 1
ATOM 1345 N N . ARG A 1 164 ? -7.626 -12.293 -10.452 1.00 97.00 164 ARG A N 1
ATOM 1346 C CA . ARG A 1 164 ? -7.418 -12.131 -11.891 1.00 97.00 164 ARG A CA 1
ATOM 1347 C C . ARG A 1 164 ? -7.489 -10.632 -12.216 1.00 97.00 164 ARG A C 1
ATOM 1349 O O . ARG A 1 164 ? -8.458 -10.007 -11.800 1.00 97.00 164 ARG A O 1
ATOM 1356 N N . PRO A 1 165 ? -6.510 -10.051 -12.932 1.00 96.94 165 PRO A N 1
ATOM 1357 C CA . PRO A 1 165 ? -6.569 -8.637 -13.285 1.00 96.94 165 PRO A CA 1
ATOM 1358 C C . PRO A 1 165 ? -7.808 -8.280 -14.119 1.00 96.94 165 PRO A C 1
ATOM 1360 O O . PRO A 1 165 ? -8.162 -8.993 -15.059 1.00 96.94 165 PRO A O 1
ATOM 1363 N N . GLU A 1 166 ? -8.421 -7.148 -13.787 1.00 96.88 166 GLU A N 1
ATOM 1364 C CA . GLU A 1 166 ? -9.579 -6.542 -14.442 1.00 96.88 166 GLU A CA 1
ATOM 1365 C C . GLU A 1 166 ? -9.228 -5.110 -14.903 1.00 96.88 166 GLU A C 1
ATOM 1367 O O . GLU A 1 166 ? -9.639 -4.136 -14.270 1.00 96.88 166 GLU A O 1
ATOM 1372 N N . PRO A 1 167 ? -8.455 -4.929 -15.989 1.00 93.94 167 PRO A N 1
ATOM 1373 C CA . PRO A 1 167 ? -7.845 -3.639 -16.350 1.00 93.94 167 PRO A CA 1
ATOM 1374 C C . PRO A 1 167 ? -8.847 -2.505 -16.640 1.00 93.94 167 PRO A C 1
ATOM 1376 O O . PRO A 1 167 ? -8.478 -1.330 -16.577 1.00 93.94 167 PRO A O 1
ATOM 1379 N N . ASN A 1 168 ? -10.109 -2.846 -16.919 1.00 92.31 168 ASN A N 1
ATOM 1380 C CA . ASN A 1 168 ? -11.173 -1.909 -17.290 1.00 92.31 168 ASN A CA 1
ATOM 1381 C C . ASN A 1 168 ? -12.249 -1.720 -16.200 1.00 92.31 168 ASN A C 1
ATOM 1383 O O . ASN A 1 168 ? -13.231 -1.018 -16.432 1.00 92.31 168 ASN A O 1
ATOM 1387 N N . SER A 1 169 ? -12.083 -2.332 -15.022 1.00 93.25 169 SER A N 1
ATOM 1388 C CA . SER A 1 169 ? -13.051 -2.265 -13.920 1.00 93.25 169 SER A CA 1
ATOM 1389 C C . SER A 1 169 ? -12.677 -1.185 -12.900 1.00 93.25 169 SER A C 1
ATOM 1391 O O . SER A 1 169 ? -11.547 -1.130 -12.420 1.00 93.25 169 SER A O 1
ATOM 1393 N N . GLY A 1 170 ? -13.651 -0.374 -12.482 1.00 91.81 170 GLY A N 1
ATOM 1394 C CA . GLY A 1 170 ? -13.475 0.616 -11.412 1.00 91.81 170 GLY A CA 1
ATOM 1395 C C . GLY A 1 170 ? -12.557 1.791 -11.772 1.00 91.81 170 GLY A C 1
ATOM 1396 O O . GLY A 1 170 ? -12.228 2.027 -12.933 1.00 91.81 170 GLY A O 1
ATOM 1397 N N . GLU A 1 171 ? -12.165 2.565 -10.760 1.00 94.94 171 GLU A N 1
ATOM 1398 C CA . GLU A 1 171 ? -11.321 3.748 -10.947 1.00 94.94 171 GLU A CA 1
ATOM 1399 C C . GLU A 1 171 ? -9.842 3.384 -11.026 1.00 94.94 171 GLU A C 1
ATOM 1401 O O . GLU A 1 171 ? -9.356 2.599 -10.222 1.00 94.94 171 GLU A O 1
ATOM 1406 N N . ARG A 1 172 ? -9.092 4.001 -11.939 1.00 96.38 172 ARG A N 1
ATOM 1407 C CA . ARG A 1 172 ? -7.691 3.644 -12.198 1.00 96.38 172 ARG A CA 1
ATOM 1408 C C . ARG A 1 172 ? -6.729 4.695 -11.673 1.00 96.38 172 ARG A C 1
ATOM 1410 O O . ARG A 1 172 ? -6.952 5.890 -11.857 1.00 96.38 172 ARG A O 1
ATOM 1417 N N . HIS A 1 173 ? -5.630 4.244 -11.074 1.00 97.56 173 HIS A N 1
ATOM 1418 C CA . HIS A 1 173 ? -4.560 5.144 -10.655 1.00 97.56 173 HIS A CA 1
ATOM 1419 C C . HIS A 1 173 ? -3.968 5.888 -11.873 1.00 97.56 173 HIS A C 1
ATOM 1421 O O . HIS A 1 173 ? -3.770 5.249 -12.908 1.00 97.56 173 HIS A O 1
ATOM 1427 N N . PRO A 1 174 ? -3.625 7.190 -11.781 1.00 95.38 174 PRO A N 1
ATOM 1428 C CA . PRO A 1 174 ? -3.116 7.968 -12.920 1.00 95.38 174 PRO A CA 1
ATOM 1429 C C . PRO A 1 174 ? -1.874 7.383 -13.613 1.00 95.38 174 PRO A C 1
ATOM 1431 O O . PRO A 1 174 ? -1.724 7.513 -14.823 1.00 95.38 174 PRO A O 1
ATOM 1434 N N . LEU A 1 175 ? -0.998 6.716 -12.854 1.00 94.75 175 LEU A N 1
ATOM 1435 C CA . LEU A 1 175 ? 0.201 6.041 -13.381 1.00 94.75 175 LEU A CA 1
ATOM 1436 C C . LEU A 1 175 ? -0.057 4.628 -13.924 1.00 94.75 175 LEU A C 1
ATOM 1438 O O . LEU A 1 175 ? 0.868 3.990 -14.412 1.00 94.75 175 LEU A O 1
ATOM 1442 N N . CYS A 1 176 ? -1.285 4.114 -13.831 1.00 91.38 176 CYS A N 1
ATOM 1443 C CA . CYS A 1 176 ? -1.641 2.820 -14.399 1.00 91.38 176 CYS A CA 1
ATOM 1444 C C . CYS A 1 176 ? -1.669 2.941 -15.939 1.00 91.38 176 CYS A C 1
ATOM 1446 O O . CYS A 1 176 ? -2.515 3.674 -16.459 1.00 91.38 176 CYS A O 1
ATOM 1448 N N . PRO A 1 177 ? -0.777 2.257 -16.686 1.00 83.19 177 PRO A N 1
ATOM 1449 C CA . PRO A 1 177 ? -0.718 2.357 -18.145 1.00 83.19 177 PRO A CA 1
ATOM 1450 C C . PRO A 1 177 ? -2.057 2.018 -18.797 1.00 83.19 177 PRO A C 1
ATOM 1452 O O . PRO A 1 177 ? -2.651 0.990 -18.476 1.00 83.19 177 PRO A O 1
ATOM 1455 N N . ARG A 1 178 ? -2.539 2.856 -19.719 1.00 72.69 178 ARG A N 1
ATOM 1456 C CA . ARG A 1 178 ? -3.665 2.483 -20.587 1.00 72.69 178 ARG A CA 1
ATOM 1457 C C . ARG A 1 178 ? -3.167 1.429 -21.582 1.00 72.69 178 ARG A C 1
ATOM 1459 O O . ARG A 1 178 ? -2.092 1.623 -22.145 1.00 72.69 178 ARG A O 1
ATOM 1466 N N . GLU A 1 179 ? -3.896 0.320 -21.699 1.00 57.16 179 GLU A N 1
ATOM 1467 C CA . GLU A 1 179 ? -3.697 -0.646 -22.791 1.00 57.16 179 GLU A CA 1
ATOM 1468 C C . GLU A 1 179 ? -4.090 -0.015 -24.130 1.00 57.16 179 GLU A C 1
ATOM 1470 O O . GLU A 1 179 ? -5.026 0.823 -24.125 1.00 57.16 179 GLU A O 1
#

Secondary structure (DSSP, 8-state):
-HHHHHHHHHH--S-PPEEEEEEEEE---HHHHHSGGG-HHHH-HHHHHTTHHHHHHHHHHH-SEEEEEEEEE-SSEEEEEEEETTEEEEEEEE--STTS-HHHHHTT-SEEEEEEETTEE----S--TTHHHHHHHHHHTT----HHHHHHHHHHHHHHHHPPP-TTSS---TTS---

Sequence (179 aa):
QIVELKKKIESNSTDKKYDIDLTYITARGRWYYYSWKGSEEKSGGIATNIGVHFFDMLSWIFGPPQRNIVHIKRPDIASGYLELKKARVRWFLSLRFEDLPKEAISAGKRSYRCITIDGQPFDFTDGFQDLHTKLYEEILKGNGFGLDENRNAIQIVYDIRNARPEPNSGERHPLCPRE

Foldseek 3Di:
DLVVLLVVLVPDPDQAAKEKEKEKEAADDPVCCVDLNVPCVRQVACCRNPVLVVQLSCCSRQHFWDDWAWQDDDSFKTWTWTDHSRYIYTYIYGNHQVLDDPVCVVVVHNIDTWMDINNHTDDPPPDPPCPVVVQVVCVVVVNHDDPVSSVRSVVRSVCSSPDDHDNPDDDHRPSNDDD

Mean predicted aligned error: 3.62 Å

Solvent-accessible surface area (backbone atoms only — not comparable to full-atom values): 10067 Å² total; per-residue (Å²): 100,74,69,54,52,28,52,56,54,68,71,46,87,66,93,61,65,42,46,29,44,40,42,40,33,47,43,58,62,73,68,48,58,78,35,62,67,48,35,45,94,75,30,50,30,58,55,37,66,69,38,32,68,56,47,32,52,48,36,73,48,32,34,58,79,75,46,81,45,37,39,39,82,52,98,52,38,38,27,24,29,40,32,29,72,32,25,42,33,20,29,40,39,32,29,46,65,86,75,56,54,68,70,39,53,75,69,72,44,62,55,48,77,49,37,27,52,72,82,40,81,54,84,73,85,72,79,71,72,63,50,65,58,53,48,52,54,33,39,75,72,71,67,49,85,55,72,75,76,43,43,58,24,52,50,54,30,50,50,58,64,72,52,76,64,41,75,86,60,83,63,73,29,90,85,56,80,81,131

Nearest PDB structures (foldseek):
  3oa2-assembly1_A  TM=9.565E-01  e=2.179E-20  Pseudomonas aeruginosa
  3oa2-assembly1_B  TM=9.588E-01  e=2.459E-20  Pseudomonas aeruginosa
  3o9z-assembly1_D  TM=9.394E-01  e=9.934E-21  Thermus thermophilus HB27
  3oa2-assembly1_C  TM=9.566E-01  e=3.325E-20  Pseudomonas aeruginosa
  3oa0-assembly1_D  TM=9.400E-01  e=2.037E-19  Thermus thermophilus HB27

Radius of gyration: 16.58 Å; Cα contacts (8 Å, |Δi|>4): 298; chains: 1; bounding box: 40×36×51 Å